Protein AF-A0AA92TLE6-F1 (afdb_monomer_lite)

pLDDT: mean 85.17, std 13.5, range [31.02, 98.38]

Sequence (320 aa):
MADKLDKSALQSLFEGIRDERRLQANTANRIGNAFLSLLHFCADETSDAFLSRKHDDAAEGMITFLRGLISEQMAQLKAGAQFGDFVSGLYNGKGGQVDANGNAEVESITVRTYMRVMELIVNRLSAQEGDTFFTESDTIESVDSLGDNCYGLHLRSKYSGYFTAQHVGNVIKGVVNNIASAANSGTSADYYTSWMRVNSVNAVKNYIEVTLYPDADVPAGKNFPPCELMNIARYGNQTDESLQSCFYISSSEGRIVKLTGVTKPILDDYNYGMVFGDMPEFVKSLDLPIVKGRDYLYAAGIITQDIIQIDYHASRLSIL

Secondary structure (DSSP, 8-state):
------HHHHHHHHHHHHT---TT--HHHHHHHHHHHHHHHHHHHHHSSS--SSS----SSPP--TT----SS----TTEEEEEEEE--TTT-EEEEEETT--EEES----SS----S-----------SEEEES-EEEEEEEEEEETTEEEEEEPPSSTT------TTEEEEEEEE-HHHHHHHSS---EEEEEEEEEEEEGGGTEEEEEEPPGGGSTTS------TT-EEEEEEESS-GGGS-EEEEETTTTEEEEE-S--SSS--GGGEEEEEESPPHHHHTT---PPTT--EEEES----S----B-TTSPBPPP-

Organism: NCBI:txid165179

Radius of gyration: 41.18 Å; chains: 1; bounding box: 114×37×110 Å

Foldseek 3Di:
DPPLCDPVNLVVLVVCLVPDDDDPDPSVVSVVVSVVSVVVNCVVVVPPPDDDPPDDDDDPDDDDDPPDDDDPDDDDDQQWDWADPADDDPVPTDGWIQGNVRDIDDPDDDDDPDDDDPDDDDDPDDDDAFKDKDAFKFFFAFWDDPDPQKIKTQTDDPDVPFFGPDDAQFWKKWWDQCQVVCVVPVDDRDTFIWTWGWHDGDRVRNMTMIHTDQLCQAPVSDHDRDGHRIMMGGCAGQPDQVRRWIWMDGPPQQKTFIFHNHNTNDDDPNRTQKMWGDDDPVVVVPPDPDDPPDIDIDHPDDDDDDDFDAPPVRHGDDDD

Structure (mmCIF, N/CA/C/O backbone):
data_AF-A0AA92TLE6-F1
#
_entry.id   AF-A0AA92TLE6-F1
#
loop_
_atom_site.group_PDB
_atom_site.id
_atom_site.type_symbol
_atom_site.label_atom_id
_atom_site.label_alt_id
_atom_site.label_comp_id
_atom_site.label_asym_id
_atom_site.label_entity_id
_atom_site.label_seq_id
_atom_site.pdbx_PDB_ins_code
_atom_site.Cartn_x
_atom_site.Cartn_y
_atom_site.Cartn_z
_atom_site.occupancy
_atom_site.B_iso_or_equiv
_atom_site.auth_seq_id
_atom_site.auth_comp_id
_atom_site.auth_asym_id
_atom_site.auth_atom_id
_atom_site.pdbx_PDB_model_num
ATOM 1 N N . MET A 1 1 ? 38.699 -19.658 -70.268 1.00 31.02 1 MET A N 1
ATOM 2 C CA . MET A 1 1 ? 39.441 -19.431 -69.015 1.00 31.02 1 MET A CA 1
ATOM 3 C C . MET A 1 1 ? 40.621 -18.550 -69.364 1.00 31.02 1 MET A C 1
ATOM 5 O O . MET A 1 1 ? 41.552 -19.043 -69.981 1.00 31.02 1 MET A O 1
ATOM 9 N N . ALA A 1 2 ? 40.521 -17.246 -69.114 1.00 38.41 2 ALA A N 1
ATOM 10 C CA . ALA A 1 2 ? 41.708 -16.403 -69.071 1.00 38.41 2 ALA A CA 1
ATOM 11 C C . ALA A 1 2 ? 42.318 -16.631 -67.685 1.00 38.41 2 ALA A C 1
ATOM 13 O O . ALA A 1 2 ? 41.608 -16.474 -66.691 1.00 38.41 2 ALA A O 1
ATOM 14 N N . ASP A 1 3 ? 43.563 -17.099 -67.621 1.00 45.06 3 ASP A N 1
ATOM 15 C CA . ASP A 1 3 ? 44.281 -17.188 -66.351 1.00 45.06 3 ASP A CA 1
ATOM 16 C C . ASP A 1 3 ? 44.285 -15.796 -65.712 1.00 45.06 3 ASP A C 1
ATOM 18 O O . ASP A 1 3 ? 44.711 -14.825 -66.342 1.00 45.06 3 ASP A O 1
ATOM 22 N N . LYS A 1 4 ? 43.778 -15.684 -64.476 1.00 56.44 4 LYS A N 1
ATOM 23 C CA . LYS A 1 4 ? 43.950 -14.469 -63.674 1.00 56.44 4 LYS A CA 1
ATOM 24 C C . LYS A 1 4 ? 45.454 -14.221 -63.573 1.00 56.44 4 LYS A C 1
ATOM 26 O O . LYS A 1 4 ? 46.166 -15.040 -62.995 1.00 56.44 4 LYS A O 1
ATOM 31 N N . LEU A 1 5 ? 45.940 -13.128 -64.162 1.00 62.53 5 LEU A N 1
ATOM 32 C CA . LEU A 1 5 ? 47.332 -12.725 -63.999 1.00 62.53 5 LEU A CA 1
ATOM 33 C C . LEU A 1 5 ? 47.575 -12.424 -62.518 1.00 62.53 5 LEU A C 1
ATOM 35 O O . LEU A 1 5 ? 47.078 -11.436 -61.993 1.00 62.53 5 LEU A O 1
ATOM 39 N N . ASP A 1 6 ? 48.332 -13.290 -61.851 1.00 70.19 6 ASP A N 1
ATOM 40 C CA . ASP A 1 6 ? 48.762 -13.078 -60.473 1.00 70.19 6 ASP A CA 1
ATOM 41 C C . ASP A 1 6 ? 49.843 -11.984 -60.415 1.00 70.19 6 ASP A C 1
ATOM 43 O O . ASP A 1 6 ? 50.707 -11.869 -61.294 1.00 70.19 6 ASP A O 1
ATOM 47 N N . LYS A 1 7 ? 49.829 -11.193 -59.341 1.00 77.88 7 LYS A N 1
ATOM 48 C CA . LYS A 1 7 ? 50.803 -10.135 -59.056 1.00 77.88 7 LYS A CA 1
ATOM 49 C C . LYS A 1 7 ? 52.245 -10.645 -59.142 1.00 77.88 7 LYS A C 1
ATOM 51 O O . LYS A 1 7 ? 53.119 -9.932 -59.637 1.00 77.88 7 LYS A O 1
ATOM 56 N N . SER A 1 8 ? 52.493 -11.882 -58.706 1.00 80.12 8 SER A N 1
ATOM 57 C CA . SER A 1 8 ? 53.814 -12.527 -58.767 1.00 80.12 8 SER A CA 1
ATOM 58 C C . SER A 1 8 ? 54.297 -12.777 -60.209 1.00 80.12 8 SER A C 1
ATOM 60 O O . SER A 1 8 ? 55.480 -12.591 -60.522 1.00 80.12 8 SER A O 1
ATOM 62 N N . ALA A 1 9 ? 53.375 -13.124 -61.112 1.00 80.81 9 ALA A N 1
ATOM 63 C CA . ALA A 1 9 ? 53.650 -13.378 -62.523 1.00 80.81 9 ALA A CA 1
ATOM 64 C C . ALA A 1 9 ? 53.932 -12.074 -63.281 1.00 80.81 9 ALA A C 1
ATOM 66 O O . ALA A 1 9 ? 54.887 -12.005 -64.059 1.00 80.81 9 ALA A O 1
ATOM 67 N N . LEU A 1 10 ? 53.162 -11.016 -63.000 1.00 82.19 10 LEU A N 1
ATOM 68 C CA . LEU A 1 10 ? 53.434 -9.673 -63.517 1.00 82.19 10 LEU A CA 1
ATOM 69 C C . LEU A 1 10 ? 54.796 -9.165 -63.041 1.00 82.19 10 LEU A C 1
ATOM 71 O O . LEU A 1 10 ? 55.595 -8.709 -63.856 1.00 82.19 10 LEU A O 1
ATOM 75 N N . GLN A 1 11 ? 55.103 -9.298 -61.748 1.00 83.12 11 GLN A N 1
ATOM 76 C CA . GLN A 1 11 ? 56.393 -8.875 -61.205 1.00 83.12 11 GLN A CA 1
ATOM 77 C C . GLN A 1 11 ? 57.562 -9.596 -61.891 1.00 83.12 11 GLN A C 1
ATOM 79 O O . GLN A 1 11 ? 58.496 -8.940 -62.349 1.00 83.12 11 GLN A O 1
ATOM 84 N N . SER A 1 12 ? 57.466 -10.916 -62.062 1.00 83.75 12 SER A N 1
ATOM 85 C CA . SER A 1 12 ? 58.486 -11.710 -62.761 1.00 83.75 12 SER A CA 1
ATOM 86 C C . SER A 1 12 ? 58.644 -11.299 -64.232 1.00 83.75 12 SER A C 1
ATOM 88 O O . SER A 1 12 ? 59.761 -11.260 -64.753 1.00 83.75 12 SER A O 1
ATOM 90 N N . LEU A 1 13 ? 57.545 -10.945 -64.911 1.00 84.62 13 LEU A N 1
ATOM 91 C CA . LEU A 1 13 ? 57.567 -10.443 -66.288 1.00 84.62 13 LEU A CA 1
ATOM 92 C C . LEU A 1 13 ? 58.310 -9.102 -66.388 1.00 84.62 13 LEU A C 1
ATOM 94 O O . LEU A 1 13 ? 59.150 -8.930 -67.275 1.00 84.62 13 LEU A O 1
ATOM 98 N N . PHE A 1 14 ? 58.030 -8.165 -65.478 1.00 86.50 14 PHE A N 1
ATOM 99 C CA . PHE A 1 14 ? 58.698 -6.863 -65.437 1.00 86.50 14 PHE A CA 1
ATOM 100 C C . PHE A 1 14 ? 60.177 -6.984 -65.047 1.00 86.50 14 PHE A C 1
ATOM 102 O O . PHE A 1 14 ? 61.022 -6.356 -65.686 1.00 86.50 14 PHE A O 1
ATOM 109 N N . GLU A 1 15 ? 60.517 -7.819 -64.064 1.00 86.69 15 GLU A N 1
ATOM 110 C CA . GLU A 1 15 ? 61.906 -8.083 -63.662 1.00 86.69 15 GLU A CA 1
ATOM 111 C C . GLU A 1 15 ? 62.704 -8.748 -64.793 1.00 86.69 15 GLU A C 1
ATOM 113 O O . GLU A 1 15 ? 63.814 -8.318 -65.103 1.00 86.69 15 GLU A O 1
ATOM 118 N N . GLY A 1 16 ? 62.105 -9.706 -65.507 1.00 83.50 16 GLY A N 1
ATOM 119 C CA . GLY A 1 16 ? 62.728 -10.350 -66.665 1.00 83.50 16 GLY A CA 1
ATOM 120 C C . GLY A 1 16 ? 62.935 -9.424 -67.870 1.00 83.50 16 GLY A C 1
ATOM 121 O O . GLY A 1 16 ? 63.785 -9.700 -68.716 1.00 83.50 16 GLY A O 1
ATOM 122 N N . ILE A 1 17 ? 62.172 -8.330 -67.983 1.00 85.19 17 ILE A N 1
ATOM 123 C CA . ILE A 1 17 ? 62.426 -7.268 -68.972 1.00 85.19 17 ILE A CA 1
ATOM 124 C C . ILE A 1 17 ? 63.500 -6.302 -68.458 1.00 85.19 17 ILE A C 1
ATOM 126 O O . ILE A 1 17 ? 64.368 -5.904 -69.232 1.00 85.19 17 ILE A O 1
ATOM 130 N N . ARG A 1 18 ? 63.465 -5.947 -67.166 1.00 82.75 18 ARG A N 1
ATOM 131 C CA . ARG A 1 18 ? 64.430 -5.045 -66.517 1.00 82.75 18 ARG A CA 1
ATOM 132 C C . ARG A 1 18 ? 65.857 -5.587 -66.581 1.00 82.75 18 ARG A C 1
ATOM 134 O O . ARG A 1 18 ? 66.778 -4.836 -66.885 1.00 82.75 18 ARG A O 1
ATOM 141 N N . ASP A 1 19 ? 66.027 -6.876 -66.301 1.00 85.19 19 ASP A N 1
ATOM 142 C CA . ASP A 1 19 ? 67.342 -7.505 -66.151 1.00 85.19 19 ASP A CA 1
ATOM 143 C C . ASP A 1 19 ? 67.873 -8.114 -67.468 1.00 85.19 19 ASP A C 1
ATOM 145 O O . ASP A 1 19 ? 68.912 -8.779 -67.483 1.00 85.19 19 ASP A O 1
ATOM 149 N N . GLU A 1 20 ? 67.188 -7.875 -68.593 1.00 80.31 20 GLU A N 1
ATOM 150 C CA . GLU A 1 20 ? 67.545 -8.400 -69.914 1.00 80.31 20 GLU A CA 1
ATOM 151 C C . GLU A 1 20 ? 68.841 -7.773 -70.456 1.00 80.31 20 GLU A C 1
ATOM 153 O O . GLU A 1 20 ? 68.983 -6.553 -70.538 1.00 80.31 20 GLU A O 1
ATOM 158 N N . ARG A 1 21 ? 69.792 -8.616 -70.883 1.00 77.94 21 ARG A N 1
ATOM 159 C CA . ARG A 1 21 ? 71.104 -8.180 -71.411 1.00 77.94 21 ARG A CA 1
ATOM 160 C C . ARG A 1 21 ? 71.457 -8.774 -72.778 1.00 77.94 21 ARG A C 1
ATOM 162 O O . ARG A 1 21 ? 72.561 -8.549 -73.272 1.00 77.94 21 ARG A O 1
ATOM 169 N N . ARG A 1 22 ? 70.562 -9.551 -73.402 1.00 79.56 22 ARG A N 1
ATOM 170 C CA . ARG A 1 22 ? 70.811 -10.172 -74.714 1.00 79.56 22 ARG A CA 1
ATOM 171 C C . ARG A 1 22 ? 70.805 -9.126 -75.838 1.00 79.56 22 ARG A C 1
ATOM 173 O O . ARG A 1 22 ? 69.843 -8.376 -75.998 1.00 79.56 22 ARG A O 1
ATOM 180 N N . LEU A 1 23 ? 71.852 -9.122 -76.668 1.00 61.56 23 LEU A N 1
ATOM 181 C CA . LEU A 1 23 ? 71.886 -8.362 -77.924 1.00 61.56 23 LEU A CA 1
ATOM 182 C C . LEU A 1 23 ? 70.805 -8.911 -78.874 1.00 61.56 23 LEU A C 1
ATOM 184 O O . LEU A 1 23 ? 70.786 -10.107 -79.144 1.00 61.56 23 LEU A O 1
ATOM 188 N N . GLN A 1 24 ? 69.932 -8.026 -79.375 1.00 72.12 24 GLN A N 1
ATOM 189 C CA . GLN A 1 24 ? 68.737 -8.295 -80.207 1.00 72.12 24 GLN A CA 1
ATOM 190 C C . GLN A 1 24 ? 67.430 -8.680 -79.482 1.00 72.12 24 GLN A C 1
ATOM 192 O O . GLN A 1 24 ? 66.469 -9.097 -80.131 1.00 72.12 24 GLN A O 1
ATOM 197 N N . ALA A 1 25 ? 67.317 -8.487 -78.165 1.00 69.06 25 ALA A N 1
ATOM 198 C CA . ALA A 1 25 ? 66.014 -8.585 -77.503 1.00 69.06 25 ALA A CA 1
ATOM 199 C C . ALA A 1 25 ? 65.067 -7.451 -77.962 1.00 69.06 25 ALA A C 1
ATOM 201 O O . ALA A 1 25 ? 65.419 -6.274 -77.909 1.00 69.06 25 ALA A O 1
ATOM 202 N N . ASN A 1 26 ? 63.844 -7.787 -78.394 1.00 77.12 26 ASN A N 1
ATOM 203 C CA . ASN A 1 26 ? 62.827 -6.796 -78.773 1.00 77.12 26 ASN A CA 1
ATOM 204 C C . ASN A 1 26 ? 62.140 -6.216 -77.521 1.00 77.12 26 ASN A C 1
ATOM 206 O O . ASN A 1 26 ? 61.015 -6.578 -77.166 1.00 77.12 26 ASN A O 1
ATOM 210 N N . THR A 1 27 ? 62.864 -5.344 -76.819 1.00 77.56 27 THR A N 1
ATOM 211 C CA . THR A 1 27 ? 62.445 -4.748 -75.543 1.00 77.56 27 THR A CA 1
ATOM 212 C C . THR A 1 27 ? 61.165 -3.924 -75.678 1.00 77.56 27 THR A C 1
ATOM 214 O O . THR A 1 27 ? 60.337 -3.956 -74.773 1.00 77.56 27 THR A O 1
ATOM 217 N N . ALA A 1 28 ? 60.952 -3.254 -76.817 1.00 77.31 28 ALA A N 1
ATOM 218 C CA . ALA A 1 28 ? 59.779 -2.410 -77.061 1.00 77.31 28 ALA A CA 1
ATOM 219 C C . ALA A 1 28 ? 58.459 -3.204 -77.060 1.00 77.31 28 ALA A C 1
ATOM 221 O O . ALA A 1 28 ? 57.513 -2.834 -76.368 1.00 77.31 28 ALA A O 1
ATOM 222 N N . ASN A 1 29 ? 58.403 -4.339 -77.766 1.00 80.94 29 ASN A N 1
ATOM 223 C CA . ASN A 1 29 ? 57.204 -5.184 -77.761 1.00 80.94 29 ASN A CA 1
ATOM 224 C C . ASN A 1 29 ? 56.958 -5.827 -76.390 1.00 80.94 29 ASN A C 1
ATOM 226 O O . ASN A 1 29 ? 55.818 -5.959 -75.952 1.00 80.94 29 ASN A O 1
ATOM 230 N N . ARG A 1 30 ? 58.027 -6.208 -75.683 1.00 82.88 30 ARG A N 1
ATOM 231 C CA . ARG A 1 30 ? 57.916 -6.835 -74.361 1.00 82.88 30 ARG A CA 1
ATOM 232 C C . ARG A 1 30 ? 57.433 -5.856 -73.298 1.00 82.88 30 ARG A C 1
ATOM 234 O O . ARG A 1 30 ? 56.536 -6.205 -72.538 1.00 82.88 30 ARG A O 1
ATOM 241 N N . ILE A 1 31 ? 57.985 -4.641 -73.265 1.00 84.31 31 ILE A N 1
ATOM 242 C CA . ILE A 1 31 ? 57.541 -3.615 -72.318 1.00 84.31 31 ILE A CA 1
ATOM 243 C C . ILE A 1 31 ? 56.108 -3.171 -72.631 1.00 84.31 31 ILE A C 1
ATOM 245 O O . ILE A 1 31 ? 55.308 -3.040 -71.710 1.00 84.31 31 ILE A O 1
ATOM 249 N N . GLY A 1 32 ? 55.743 -3.048 -73.914 1.00 84.19 32 GLY A N 1
ATOM 250 C CA . GLY A 1 32 ? 54.368 -2.764 -74.333 1.00 84.19 32 GLY A CA 1
ATOM 251 C C . GLY A 1 32 ? 53.375 -3.821 -73.843 1.00 84.19 32 GLY A C 1
ATOM 252 O O . GLY A 1 32 ? 52.375 -3.481 -73.215 1.00 84.19 32 GLY A O 1
ATOM 253 N N . ASN A 1 33 ? 53.686 -5.107 -74.033 1.00 83.62 33 ASN A N 1
ATOM 254 C CA . ASN A 1 33 ? 52.841 -6.203 -73.551 1.00 83.62 33 ASN A CA 1
ATOM 255 C C . ASN A 1 33 ? 52.757 -6.260 -72.017 1.00 83.62 33 ASN A C 1
ATOM 257 O O . ASN A 1 33 ? 51.688 -6.544 -71.475 1.00 83.62 33 ASN A O 1
ATOM 261 N N . ALA A 1 34 ? 53.850 -5.960 -71.309 1.00 85.38 34 ALA A N 1
ATOM 262 C CA . ALA A 1 34 ? 53.848 -5.891 -69.849 1.00 85.38 34 ALA A CA 1
ATOM 263 C C . ALA A 1 34 ? 52.949 -4.750 -69.334 1.00 85.38 34 ALA A C 1
ATOM 265 O O . ALA A 1 34 ? 52.169 -4.961 -68.407 1.00 85.38 34 ALA A O 1
ATOM 266 N N . PHE A 1 35 ? 52.974 -3.575 -69.974 1.00 86.00 35 PHE A N 1
ATOM 267 C CA . PHE A 1 35 ? 52.074 -2.463 -69.641 1.00 86.00 35 PHE A CA 1
ATOM 268 C C . PHE A 1 35 ? 50.606 -2.763 -69.950 1.00 86.00 35 PHE A C 1
ATOM 270 O O . PHE A 1 35 ? 49.747 -2.433 -69.138 1.00 86.00 35 PHE A O 1
ATOM 277 N N . LEU A 1 36 ? 50.309 -3.411 -71.080 1.00 84.69 36 LEU A N 1
ATOM 278 C CA . LEU A 1 36 ? 48.943 -3.847 -71.393 1.00 84.69 36 LEU A CA 1
ATOM 279 C C . LEU A 1 36 ? 48.425 -4.853 -70.358 1.00 84.69 36 LEU A C 1
ATOM 281 O O . LEU A 1 36 ? 47.280 -4.757 -69.924 1.00 84.69 36 LEU A O 1
ATOM 285 N N . SER A 1 37 ? 49.287 -5.768 -69.911 1.00 82.44 37 SER A N 1
ATOM 286 C CA . SER A 1 37 ? 48.954 -6.744 -68.869 1.00 82.44 37 SER A CA 1
ATOM 287 C C . SER A 1 37 ? 48.716 -6.073 -67.511 1.00 82.44 37 SER A C 1
ATOM 289 O O . SER A 1 37 ? 47.774 -6.427 -66.809 1.00 82.44 37 SER A O 1
ATOM 291 N N . LEU A 1 38 ? 49.521 -5.063 -67.160 1.00 83.50 38 LEU A N 1
ATOM 292 C CA . LEU A 1 38 ? 49.321 -4.254 -65.954 1.00 83.50 38 LEU A CA 1
ATOM 293 C C . LEU A 1 38 ? 48.017 -3.449 -66.015 1.00 83.50 38 LEU A C 1
ATOM 295 O O . LEU A 1 38 ? 47.306 -3.371 -65.020 1.00 83.50 38 LEU A O 1
ATOM 299 N N . LEU A 1 39 ? 47.691 -2.863 -67.170 1.00 80.75 39 LEU A N 1
ATOM 300 C CA . LEU A 1 39 ? 46.459 -2.099 -67.356 1.00 80.75 39 L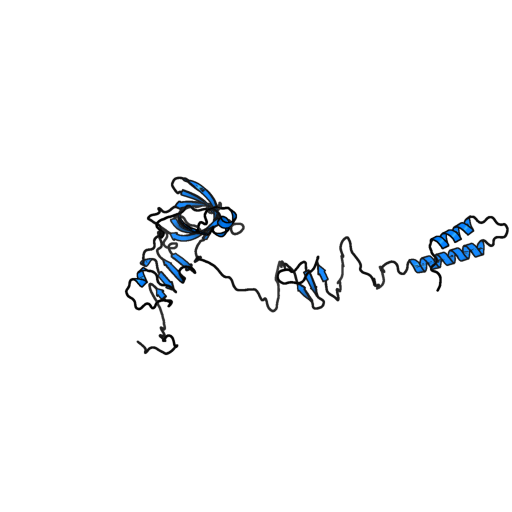EU A CA 1
ATOM 301 C C . LEU A 1 39 ? 45.222 -2.986 -67.170 1.00 80.75 39 LEU A C 1
ATOM 303 O O . LEU A 1 39 ? 44.298 -2.585 -66.467 1.00 80.75 39 LEU A O 1
ATOM 307 N N . HIS A 1 40 ? 45.234 -4.192 -67.746 1.00 77.06 40 HIS A N 1
ATOM 308 C CA . HIS A 1 40 ? 44.184 -5.189 -67.533 1.00 77.06 40 HIS A CA 1
ATOM 309 C C . HIS A 1 40 ? 44.069 -5.591 -66.062 1.00 77.06 40 HIS A C 1
ATOM 311 O O . HIS A 1 40 ? 42.979 -5.561 -65.505 1.00 77.06 40 HIS A O 1
ATOM 317 N N . PHE A 1 41 ? 45.194 -5.879 -65.407 1.00 77.75 41 PHE A N 1
ATOM 318 C CA . PHE A 1 41 ? 45.213 -6.222 -63.987 1.00 77.75 41 PHE A CA 1
ATOM 319 C C . PHE A 1 41 ? 44.645 -5.104 -63.103 1.00 77.75 41 PHE A C 1
ATOM 321 O O . PHE A 1 41 ? 43.819 -5.359 -62.234 1.00 77.75 41 PHE A O 1
ATOM 328 N N . CYS A 1 42 ? 45.036 -3.850 -63.342 1.00 72.00 42 CYS A N 1
ATOM 329 C CA . CYS A 1 42 ? 44.506 -2.717 -62.590 1.00 72.00 42 CYS A CA 1
ATOM 330 C C . CYS A 1 42 ? 43.017 -2.470 -62.866 1.00 72.00 42 CYS A C 1
ATOM 332 O O . CY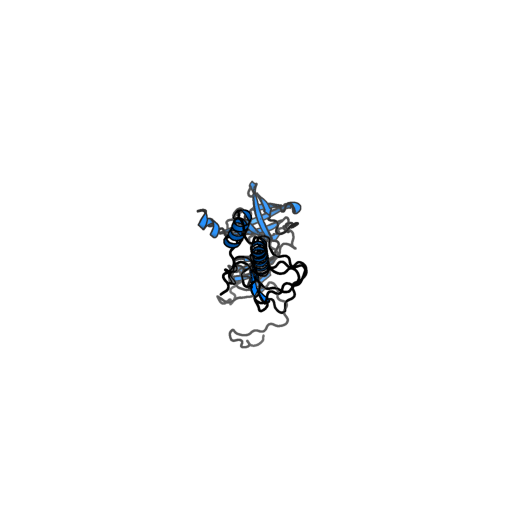S A 1 42 ? 42.308 -2.064 -61.949 1.00 72.00 42 CYS A O 1
ATOM 334 N N . ALA A 1 43 ? 42.537 -2.700 -64.090 1.00 67.75 43 ALA A N 1
ATOM 335 C CA . ALA A 1 43 ? 41.120 -2.565 -64.428 1.00 67.75 43 ALA A CA 1
ATOM 336 C C . ALA A 1 43 ? 40.256 -3.661 -63.773 1.00 67.75 43 ALA A C 1
ATOM 338 O O . ALA A 1 43 ? 39.160 -3.368 -63.291 1.00 67.75 43 ALA A O 1
ATOM 339 N N . ASP A 1 44 ? 40.776 -4.888 -63.696 1.00 65.75 44 ASP A N 1
ATOM 340 C CA . ASP A 1 44 ? 40.052 -6.045 -63.165 1.00 65.75 44 ASP A CA 1
ATOM 341 C C . ASP A 1 44 ? 40.126 -6.149 -61.626 1.00 65.75 44 ASP A C 1
ATOM 343 O O . ASP A 1 44 ? 39.143 -6.522 -60.998 1.00 65.75 44 ASP A O 1
ATOM 347 N N . GLU A 1 45 ? 41.244 -5.800 -60.971 1.00 60.78 45 GLU A N 1
ATOM 348 C CA . GLU A 1 45 ? 41.340 -5.890 -59.498 1.00 60.78 45 GLU A CA 1
ATOM 349 C C . GLU A 1 45 ? 40.682 -4.723 -58.749 1.00 60.78 45 GLU A C 1
ATOM 351 O O . GLU A 1 45 ? 40.327 -4.865 -57.578 1.00 60.78 45 GLU A O 1
ATOM 356 N N . THR A 1 46 ? 40.537 -3.551 -59.375 1.00 56.75 46 THR A N 1
ATOM 357 C CA . THR A 1 46 ? 40.026 -2.361 -58.668 1.00 56.75 46 THR A CA 1
ATOM 358 C C . THR A 1 46 ? 38.519 -2.173 -58.763 1.00 56.75 46 THR A C 1
ATOM 360 O O . THR A 1 46 ? 37.969 -1.413 -57.965 1.00 56.75 46 THR A O 1
ATOM 363 N N . SER A 1 47 ? 37.851 -2.846 -59.701 1.00 58.50 47 SER A N 1
ATOM 364 C CA . SER A 1 47 ? 36.417 -2.669 -59.949 1.00 58.50 47 SER A CA 1
ATOM 365 C C . SER A 1 47 ? 35.532 -3.406 -58.940 1.00 58.50 47 SER A C 1
ATOM 367 O O . SER A 1 47 ? 34.542 -2.827 -58.507 1.00 58.50 47 SER A O 1
ATOM 369 N N . ASP A 1 48 ? 35.931 -4.595 -58.479 1.00 61.38 48 ASP A N 1
ATOM 370 C CA . ASP A 1 48 ? 35.077 -5.448 -57.628 1.00 61.38 48 ASP A CA 1
ATOM 371 C C . ASP A 1 48 ? 35.455 -5.440 -56.129 1.00 61.38 48 ASP A C 1
ATOM 373 O O . ASP A 1 48 ? 34.838 -6.123 -55.313 1.00 61.38 48 ASP A O 1
ATOM 377 N N . ALA A 1 49 ? 36.498 -4.702 -55.731 1.00 67.75 49 ALA A N 1
ATOM 378 C CA . ALA A 1 49 ? 37.071 -4.809 -54.382 1.00 67.75 49 ALA A CA 1
ATOM 379 C C . ALA A 1 49 ? 36.446 -3.869 -53.331 1.00 67.75 49 ALA A C 1
ATOM 381 O O . ALA A 1 49 ? 36.628 -4.086 -52.130 1.00 67.75 49 ALA A O 1
ATOM 382 N N . PHE A 1 50 ? 35.739 -2.811 -53.745 1.00 79.12 50 PHE A N 1
ATOM 383 C CA . PHE A 1 50 ? 35.217 -1.785 -52.837 1.00 79.12 50 PHE A CA 1
ATOM 384 C C . PHE A 1 50 ? 33.828 -1.316 -53.250 1.00 79.12 50 PHE A C 1
ATOM 386 O O . PHE A 1 50 ? 33.587 -1.079 -54.427 1.00 79.12 50 PHE A O 1
ATOM 393 N N . LEU A 1 51 ? 32.971 -1.055 -52.260 1.00 84.25 51 LEU A N 1
ATOM 394 C CA . LEU A 1 51 ? 31.682 -0.412 -52.499 1.00 84.25 51 LEU A CA 1
ATOM 395 C C . LEU A 1 51 ? 31.864 0.991 -53.090 1.00 84.25 51 LEU A C 1
ATOM 397 O O . LEU A 1 51 ? 32.643 1.810 -52.578 1.00 84.25 51 LEU A O 1
ATOM 401 N N . SER A 1 52 ? 31.112 1.278 -54.150 1.00 81.06 52 SER A N 1
ATOM 402 C CA . SER A 1 52 ? 31.131 2.573 -54.825 1.00 81.06 52 SER A CA 1
ATOM 403 C C . SER A 1 52 ? 30.752 3.734 -53.900 1.00 81.06 52 SER A C 1
ATOM 405 O O . SER A 1 52 ? 29.810 3.680 -53.114 1.00 81.06 52 SER A O 1
ATOM 407 N N . ARG A 1 53 ? 31.471 4.855 -54.041 1.00 82.62 53 ARG A N 1
ATOM 408 C CA . ARG A 1 53 ? 31.150 6.126 -53.361 1.00 82.62 53 ARG A CA 1
ATOM 409 C C . ARG A 1 53 ? 30.181 7.014 -54.148 1.00 82.62 53 ARG A C 1
ATOM 411 O O . ARG A 1 53 ? 29.807 8.072 -53.649 1.00 82.62 53 ARG A O 1
ATOM 418 N N . LYS A 1 54 ? 29.884 6.673 -55.407 1.00 82.62 54 LYS A N 1
ATOM 419 C CA . LYS A 1 54 ? 29.180 7.558 -56.360 1.00 82.62 54 LYS A CA 1
ATOM 420 C C . LYS A 1 54 ? 27.960 6.926 -57.018 1.00 82.62 54 LYS A C 1
ATOM 422 O O . LYS A 1 54 ? 27.102 7.657 -57.500 1.00 82.62 54 LYS A O 1
ATOM 427 N N . HIS A 1 55 ? 27.925 5.605 -57.093 1.00 83.31 55 HIS A N 1
ATOM 428 C CA . HIS A 1 55 ? 26.901 4.846 -57.797 1.00 83.31 55 HIS A CA 1
ATOM 429 C C . HIS A 1 55 ? 26.308 3.812 -56.849 1.00 83.31 55 HIS A C 1
ATOM 431 O O . HIS A 1 55 ? 26.978 3.412 -55.898 1.00 83.31 55 HIS A O 1
ATOM 437 N N . ASP A 1 56 ? 25.078 3.396 -57.127 1.00 82.56 56 ASP A N 1
ATOM 438 C CA . ASP A 1 56 ? 24.439 2.310 -56.396 1.00 82.56 56 ASP A CA 1
ATOM 439 C C . ASP A 1 56 ? 25.256 1.029 -56.572 1.00 82.56 56 ASP A C 1
ATOM 441 O O . ASP A 1 56 ? 25.686 0.700 -57.679 1.00 82.56 56 ASP A O 1
ATOM 445 N N . ASP A 1 57 ? 25.486 0.336 -55.467 1.00 84.06 57 ASP A N 1
ATOM 446 C CA . ASP A 1 57 ? 26.333 -0.847 -55.405 1.00 84.06 57 ASP A CA 1
ATOM 447 C C . ASP A 1 57 ? 25.868 -1.747 -54.253 1.00 84.06 57 ASP A C 1
ATOM 449 O O . ASP A 1 57 ? 25.163 -1.294 -53.342 1.00 84.06 57 ASP A O 1
ATOM 453 N N . ALA A 1 58 ? 26.230 -3.026 -54.293 1.00 82.88 58 ALA A N 1
ATOM 454 C CA . ALA A 1 58 ? 25.796 -4.022 -53.327 1.00 82.88 58 ALA A CA 1
ATOM 455 C C . ALA A 1 58 ? 26.959 -4.914 -52.896 1.00 82.88 58 ALA A C 1
ATOM 457 O O . ALA A 1 58 ? 27.692 -5.458 -53.713 1.00 82.88 58 ALA A O 1
ATOM 458 N N . ALA A 1 59 ? 27.077 -5.133 -51.588 1.00 86.25 59 ALA A N 1
ATOM 459 C CA . ALA A 1 59 ? 27.904 -6.212 -51.075 1.00 86.25 59 ALA A CA 1
ATOM 460 C C . ALA A 1 59 ? 27.068 -7.492 -51.034 1.00 86.25 59 ALA A C 1
ATOM 462 O O . ALA A 1 59 ? 26.024 -7.529 -50.384 1.00 86.25 59 ALA A O 1
ATOM 463 N N . GLU A 1 60 ? 27.544 -8.552 -51.684 1.00 85.81 60 GLU A N 1
ATOM 464 C CA . GLU A 1 60 ? 26.925 -9.881 -51.577 1.00 85.81 60 GLU A CA 1
ATOM 465 C C . GLU A 1 60 ? 27.208 -10.544 -50.215 1.00 85.81 60 GLU A C 1
ATOM 467 O O . GLU A 1 60 ? 26.468 -11.422 -49.773 1.00 85.81 60 GLU A O 1
ATOM 472 N N . GLY A 1 61 ? 28.280 -10.121 -49.537 1.00 86.56 61 GLY A N 1
ATOM 473 C CA . GLY A 1 61 ? 28.700 -10.631 -48.233 1.00 86.56 61 GLY A CA 1
ATOM 474 C C . GLY A 1 61 ? 28.204 -9.810 -47.039 1.00 86.56 61 GLY A C 1
ATOM 475 O O . GLY A 1 61 ? 27.723 -8.685 -47.165 1.00 86.56 61 GLY A O 1
ATOM 476 N N . MET A 1 62 ? 28.382 -10.370 -45.839 1.00 86.69 62 MET A N 1
ATOM 477 C CA . MET A 1 62 ? 28.109 -9.673 -44.580 1.00 86.69 62 MET A CA 1
ATOM 478 C C . MET A 1 62 ? 29.142 -8.566 -44.334 1.00 86.69 62 MET A C 1
ATOM 480 O O . MET A 1 62 ? 30.347 -8.810 -44.381 1.00 86.69 62 MET A O 1
ATOM 484 N N . ILE A 1 63 ? 28.665 -7.362 -44.015 1.00 90.00 63 ILE A N 1
ATOM 485 C CA . ILE A 1 63 ? 29.515 -6.224 -43.650 1.00 90.00 63 ILE A CA 1
ATOM 486 C C . ILE A 1 63 ? 29.509 -6.051 -42.128 1.00 90.00 63 ILE A C 1
ATOM 488 O O . ILE A 1 63 ? 28.457 -5.829 -41.530 1.00 90.00 63 ILE A O 1
ATOM 492 N N . THR A 1 64 ? 30.692 -6.076 -41.511 1.00 91.19 64 THR A N 1
ATOM 493 C CA . THR A 1 64 ? 30.872 -5.811 -40.074 1.00 91.19 64 THR A CA 1
ATOM 494 C C . THR A 1 64 ? 31.465 -4.420 -39.848 1.00 91.19 64 THR A C 1
ATOM 496 O O . THR A 1 64 ? 32.603 -4.149 -40.231 1.00 91.19 64 THR A O 1
ATOM 499 N N . PHE A 1 65 ? 30.726 -3.541 -39.166 1.00 92.44 65 PHE A N 1
ATOM 500 C CA . PHE A 1 65 ? 31.185 -2.193 -38.815 1.00 92.44 65 PHE A CA 1
ATOM 501 C C . PHE A 1 65 ? 31.774 -2.144 -37.397 1.00 92.44 65 PHE A C 1
ATOM 503 O O . PHE A 1 65 ? 31.040 -2.112 -36.413 1.00 92.44 65 PHE A O 1
ATOM 510 N N . LEU A 1 66 ? 33.103 -2.056 -37.270 1.00 93.12 66 LEU A N 1
ATOM 511 C CA . LEU A 1 66 ? 33.791 -2.062 -35.962 1.00 93.12 66 LEU A CA 1
ATOM 512 C C . LEU A 1 66 ? 33.535 -0.820 -35.090 1.00 93.12 66 LEU A C 1
ATOM 514 O O . LEU A 1 66 ? 33.774 -0.854 -33.887 1.00 93.12 66 LEU A O 1
ATOM 518 N N . ARG A 1 67 ? 33.106 0.295 -35.692 1.00 93.44 67 ARG A N 1
ATOM 519 C CA . ARG A 1 67 ? 32.846 1.571 -34.997 1.00 93.44 67 ARG A CA 1
ATOM 520 C C . ARG A 1 67 ? 31.387 2.026 -35.108 1.00 93.44 67 ARG A C 1
ATOM 522 O O . ARG A 1 67 ? 31.084 3.167 -34.776 1.00 93.44 67 ARG A O 1
ATOM 529 N N . GLY A 1 68 ? 30.502 1.142 -35.572 1.00 88.88 68 GLY A N 1
ATOM 530 C CA . GLY A 1 68 ? 29.102 1.454 -35.847 1.00 88.88 68 GLY A CA 1
ATOM 531 C C . GLY A 1 68 ? 28.850 2.014 -37.249 1.00 88.88 68 GLY A C 1
ATOM 532 O O . GLY A 1 68 ? 29.758 2.135 -38.072 1.00 88.88 68 GLY A O 1
ATOM 533 N N . LEU A 1 69 ? 27.582 2.330 -37.504 1.00 91.56 69 LEU A N 1
ATOM 534 C CA . LEU A 1 69 ? 27.057 2.833 -38.770 1.00 91.56 69 LEU A CA 1
ATOM 535 C C . LEU A 1 69 ? 26.363 4.174 -38.511 1.00 91.56 69 LEU A C 1
ATOM 537 O O . LEU A 1 69 ? 25.480 4.252 -37.659 1.00 91.56 69 LEU A O 1
ATOM 541 N N . ILE A 1 70 ? 26.738 5.212 -39.258 1.00 92.75 70 ILE A N 1
ATOM 542 C CA . ILE A 1 70 ? 26.033 6.499 -39.275 1.00 92.75 70 ILE A CA 1
ATOM 543 C C . ILE A 1 70 ? 25.476 6.691 -40.681 1.00 92.75 70 ILE A C 1
ATOM 545 O O . ILE A 1 70 ? 26.231 6.693 -41.652 1.00 92.75 70 ILE A O 1
ATOM 549 N N . SER A 1 71 ? 24.157 6.846 -40.774 1.00 93.19 71 SER A N 1
ATOM 550 C CA . SER A 1 71 ? 23.467 7.216 -42.005 1.00 93.19 71 SER A CA 1
ATOM 551 C C . SER A 1 71 ? 22.883 8.615 -41.841 1.00 93.19 71 SER A C 1
ATOM 553 O O . SER A 1 71 ? 21.984 8.812 -41.030 1.00 93.19 71 SER A O 1
ATOM 555 N N . GLU A 1 72 ? 23.379 9.580 -42.617 1.00 93.38 72 GLU A N 1
ATOM 556 C CA . GLU A 1 72 ? 22.847 10.957 -42.649 1.00 93.38 72 GLU A CA 1
ATOM 557 C C . GLU A 1 72 ? 21.445 11.028 -43.285 1.00 93.38 72 GLU A C 1
ATOM 559 O O . GLU A 1 72 ? 20.744 12.032 -43.189 1.00 93.38 72 GLU A O 1
ATOM 564 N N . GLN A 1 73 ? 21.032 9.955 -43.965 1.00 93.50 73 GLN A N 1
ATOM 565 C CA . GLN A 1 73 ? 19.723 9.815 -44.598 1.00 93.50 73 GLN A CA 1
ATOM 566 C C . GLN A 1 73 ? 19.002 8.550 -44.105 1.00 93.50 73 GLN A C 1
ATOM 568 O O . GLN A 1 73 ? 19.486 7.829 -43.232 1.00 93.50 73 GLN A O 1
ATOM 573 N N . MET A 1 74 ? 17.824 8.272 -44.665 1.00 92.12 74 MET A N 1
ATOM 574 C CA . MET A 1 74 ? 17.013 7.105 -44.318 1.00 92.12 74 MET A CA 1
ATOM 575 C C . MET A 1 74 ? 17.742 5.782 -44.601 1.00 92.12 74 MET A C 1
ATOM 577 O O . MET A 1 74 ? 18.095 5.491 -45.741 1.00 92.12 74 MET A O 1
ATOM 581 N N . ALA A 1 75 ? 17.875 4.943 -43.573 1.00 92.50 75 ALA A N 1
ATOM 582 C CA . ALA A 1 75 ? 18.295 3.554 -43.716 1.00 92.50 75 ALA A CA 1
ATOM 583 C C . ALA A 1 75 ? 17.070 2.653 -43.949 1.00 92.50 75 ALA A C 1
ATOM 585 O O . ALA A 1 75 ? 16.120 2.680 -43.167 1.00 92.50 75 ALA A O 1
ATOM 586 N N . GLN A 1 76 ? 17.088 1.842 -45.011 1.00 92.00 76 GLN A N 1
ATOM 587 C CA . GLN A 1 76 ? 16.038 0.855 -45.289 1.00 92.00 76 GLN A CA 1
ATOM 588 C C . GLN A 1 76 ? 16.499 -0.550 -44.874 1.00 92.00 76 GLN A C 1
ATOM 590 O O . GLN A 1 76 ? 17.341 -1.151 -45.539 1.00 92.00 76 GLN A O 1
ATOM 595 N N . LEU A 1 77 ? 15.921 -1.094 -43.798 1.00 94.38 77 LEU A N 1
ATOM 596 C CA . LEU A 1 77 ? 16.224 -2.431 -43.269 1.00 94.38 77 LEU A CA 1
ATOM 597 C C . LEU A 1 77 ? 15.069 -3.397 -43.566 1.00 94.38 77 LEU A C 1
ATOM 599 O O . LEU A 1 77 ? 14.163 -3.572 -42.758 1.00 94.38 77 LEU A O 1
ATOM 603 N N . LYS A 1 78 ? 15.083 -4.016 -44.753 1.00 93.31 78 LYS A N 1
ATOM 604 C CA . LYS A 1 78 ? 13.940 -4.797 -45.276 1.00 93.31 78 LYS A CA 1
ATOM 605 C C . LYS A 1 78 ? 13.553 -6.014 -44.426 1.00 93.31 78 LYS A C 1
ATOM 607 O O . LYS A 1 78 ? 12.388 -6.389 -44.416 1.00 93.31 78 LYS A O 1
ATOM 612 N N . ALA A 1 79 ? 14.518 -6.634 -43.751 1.00 93.81 79 ALA A N 1
ATOM 613 C CA . ALA A 1 79 ? 14.295 -7.810 -42.906 1.00 93.81 79 ALA A CA 1
ATOM 614 C C . ALA A 1 79 ? 14.183 -7.468 -41.406 1.00 93.81 79 ALA A C 1
ATOM 616 O O . ALA A 1 79 ? 14.046 -8.376 -40.588 1.00 93.81 79 ALA A O 1
ATOM 617 N N . GLY A 1 80 ? 14.253 -6.181 -41.047 1.00 94.31 80 GLY A N 1
ATOM 618 C CA . GLY A 1 80 ? 14.309 -5.730 -39.661 1.00 94.31 80 GLY A CA 1
ATOM 619 C C . GLY A 1 80 ? 15.726 -5.467 -39.138 1.00 94.31 80 GLY A C 1
ATOM 620 O O . GLY A 1 80 ? 16.700 -5.449 -39.893 1.00 94.31 80 GLY A O 1
ATOM 621 N N . ALA A 1 81 ? 15.829 -5.239 -37.830 1.00 95.31 81 ALA A N 1
ATOM 622 C CA . ALA A 1 81 ? 17.062 -4.947 -37.103 1.00 95.31 81 ALA A CA 1
ATOM 623 C C . ALA A 1 81 ? 17.110 -5.750 -35.799 1.00 95.31 81 ALA A C 1
ATOM 625 O O . ALA A 1 81 ? 16.113 -5.806 -35.083 1.00 95.31 81 ALA A O 1
ATOM 626 N N . GLN A 1 82 ? 18.264 -6.335 -35.479 1.00 95.12 82 GLN A N 1
ATOM 627 C CA . GLN A 1 82 ? 18.528 -6.981 -34.191 1.00 95.12 82 GLN A CA 1
ATOM 628 C C . GLN A 1 82 ? 19.595 -6.196 -33.426 1.00 95.12 82 GLN A C 1
ATOM 630 O O . GLN A 1 82 ? 20.536 -5.664 -34.017 1.00 95.12 82 GLN A O 1
ATOM 635 N N . PHE A 1 83 ? 19.440 -6.132 -32.109 1.00 93.62 83 PHE A N 1
ATOM 636 C CA . PHE A 1 83 ? 20.293 -5.385 -31.195 1.00 93.62 83 PHE A CA 1
ATOM 637 C C . PHE A 1 83 ? 20.819 -6.324 -30.106 1.00 93.62 83 PHE A C 1
ATOM 639 O O . PHE A 1 83 ? 20.035 -6.934 -29.378 1.00 93.62 83 PHE A O 1
ATOM 646 N N . GLY A 1 84 ? 22.146 -6.409 -29.976 1.00 92.12 84 GLY A N 1
ATOM 647 C CA . GLY A 1 84 ? 22.805 -7.344 -29.058 1.00 92.12 84 GLY A CA 1
ATOM 648 C C . GLY A 1 84 ? 22.607 -8.812 -29.456 1.00 92.12 84 GLY A C 1
ATOM 649 O O . GLY A 1 84 ? 22.315 -9.116 -30.612 1.00 92.12 84 GLY A O 1
ATOM 650 N N . ASP A 1 85 ? 22.748 -9.716 -28.485 1.00 91.94 85 ASP A N 1
ATOM 651 C CA . ASP A 1 85 ? 22.513 -11.156 -28.660 1.00 91.94 85 ASP A CA 1
ATOM 652 C C . ASP A 1 85 ? 21.013 -11.463 -28.563 1.00 91.94 85 ASP A C 1
ATOM 654 O O . ASP A 1 85 ? 20.536 -11.989 -27.553 1.00 91.94 85 ASP A O 1
ATOM 658 N N . PHE A 1 86 ? 20.254 -11.051 -29.583 1.00 94.56 86 PHE A N 1
ATOM 659 C CA . PHE A 1 86 ? 18.799 -11.140 -29.551 1.00 94.56 86 PHE A CA 1
ATOM 660 C C . PHE A 1 86 ? 18.302 -12.586 -29.390 1.00 94.56 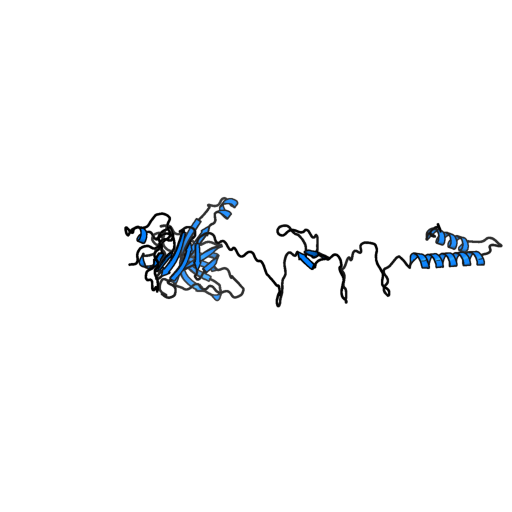86 PHE A C 1
ATOM 662 O O . PHE A 1 86 ? 18.638 -13.471 -30.179 1.00 94.56 86 PHE A O 1
ATOM 669 N N . VAL A 1 87 ? 17.451 -12.800 -28.388 1.00 92.88 87 VAL A N 1
ATOM 670 C CA . VAL A 1 87 ? 16.692 -14.035 -28.160 1.00 92.88 87 VAL A CA 1
ATOM 671 C C . VAL A 1 87 ? 15.260 -13.617 -27.862 1.00 92.88 87 VAL A C 1
ATOM 673 O O . VAL A 1 87 ? 15.054 -12.826 -26.949 1.00 92.88 87 VAL A O 1
ATOM 676 N N . SER A 1 88 ? 14.284 -14.131 -28.611 1.00 92.56 88 SER A N 1
ATOM 677 C CA . SER A 1 88 ? 12.873 -13.809 -28.371 1.00 92.56 88 SER A CA 1
ATOM 678 C C . SER A 1 88 ? 12.337 -14.549 -27.141 1.00 92.56 88 SER A C 1
ATOM 680 O O . SER A 1 88 ? 12.608 -15.740 -26.957 1.00 92.56 88 SER A O 1
ATOM 682 N N . GLY A 1 89 ? 11.562 -13.859 -26.312 1.00 85.50 89 GLY A N 1
ATOM 683 C CA . GLY A 1 89 ? 10.872 -14.417 -25.161 1.00 85.50 89 GLY A CA 1
ATOM 684 C C . GLY A 1 89 ? 10.362 -13.340 -24.207 1.00 85.50 89 GLY A C 1
ATOM 685 O O . GLY A 1 89 ? 11.122 -12.516 -23.716 1.00 85.50 89 GLY A O 1
ATOM 686 N N . LEU A 1 90 ? 9.082 -13.419 -23.832 1.00 76.56 90 LEU A N 1
ATOM 687 C CA . LEU A 1 90 ? 8.458 -12.453 -22.914 1.00 76.56 90 LEU A CA 1
ATOM 688 C C . LEU A 1 90 ? 9.109 -12.413 -21.515 1.00 76.56 90 LEU A C 1
ATOM 690 O O . LEU A 1 90 ? 9.046 -11.392 -20.840 1.00 76.56 90 LEU A O 1
ATOM 694 N N . TYR A 1 91 ? 9.704 -13.526 -21.072 1.00 70.56 91 TYR A N 1
ATOM 695 C CA . TYR A 1 91 ? 10.282 -13.668 -19.727 1.00 70.56 91 TYR A CA 1
ATOM 696 C C . TYR A 1 91 ? 11.793 -13.918 -19.718 1.00 70.56 91 TYR A C 1
ATOM 698 O O . TYR A 1 91 ? 12.454 -13.668 -18.716 1.00 70.56 91 TYR A O 1
ATOM 706 N N . ASN A 1 92 ? 12.333 -14.477 -20.798 1.00 83.44 92 ASN A N 1
ATOM 707 C CA . ASN A 1 92 ? 13.728 -14.906 -20.911 1.00 83.44 92 ASN A CA 1
ATOM 708 C C . ASN A 1 92 ? 14.398 -14.392 -22.194 1.00 83.44 92 ASN A C 1
ATOM 710 O O . ASN A 1 92 ? 15.445 -14.917 -22.585 1.00 83.44 92 ASN A O 1
ATOM 714 N N . GLY A 1 93 ? 13.782 -13.404 -22.846 1.00 86.25 93 GLY A N 1
ATOM 715 C CA . GLY A 1 93 ? 14.346 -12.739 -24.003 1.00 86.25 93 GLY A CA 1
ATOM 716 C C . GLY A 1 93 ? 15.620 -11.972 -23.658 1.00 86.25 93 GLY A C 1
ATOM 717 O O . GLY A 1 93 ? 15.939 -11.715 -22.495 1.00 86.25 93 GLY A O 1
ATOM 718 N N . LYS A 1 94 ? 16.398 -11.652 -24.687 1.00 90.62 94 LYS A N 1
ATOM 719 C CA . LYS A 1 94 ? 17.628 -10.859 -24.589 1.00 90.62 94 LYS A CA 1
ATOM 720 C C . LYS A 1 94 ? 17.712 -9.916 -25.774 1.00 90.62 94 LYS A C 1
ATOM 722 O O . LYS A 1 94 ? 17.245 -10.253 -26.856 1.00 90.62 94 LYS A O 1
ATOM 727 N N . GLY A 1 95 ? 18.369 -8.773 -25.588 1.00 92.62 95 GLY A N 1
ATOM 728 C CA . GLY A 1 95 ? 18.589 -7.803 -26.660 1.00 92.62 95 GLY A CA 1
ATOM 729 C C . GLY A 1 95 ? 17.300 -7.113 -27.107 1.00 92.62 95 GLY A C 1
ATOM 730 O O . GLY A 1 95 ? 16.411 -6.851 -26.300 1.00 92.62 95 GLY A O 1
ATOM 731 N N . GLY A 1 96 ? 17.214 -6.790 -28.395 1.00 95.69 96 GLY A N 1
ATOM 732 C CA . GLY A 1 96 ? 15.979 -6.291 -28.988 1.00 95.69 96 GLY A CA 1
ATOM 733 C C . GLY A 1 96 ? 15.888 -6.565 -30.481 1.00 95.69 96 GLY A C 1
ATOM 734 O O . GLY A 1 96 ? 16.905 -6.747 -31.150 1.00 95.69 96 GLY A O 1
ATOM 735 N N . GLN A 1 97 ? 14.671 -6.571 -31.011 1.00 96.56 97 GLN A N 1
ATOM 736 C CA . GLN A 1 97 ? 14.415 -6.738 -32.435 1.00 96.56 97 GLN A CA 1
ATOM 737 C C . GLN A 1 97 ? 13.298 -5.809 -32.899 1.00 96.56 97 GLN A C 1
ATOM 739 O O . GLN A 1 97 ? 12.319 -5.597 -32.189 1.00 96.56 97 GLN A O 1
ATOM 744 N N . VAL A 1 98 ? 13.439 -5.300 -34.122 1.00 97.00 98 VAL A N 1
ATOM 745 C CA . VAL A 1 98 ? 12.318 -4.858 -34.957 1.00 97.00 98 VAL A CA 1
ATOM 746 C C . VAL A 1 98 ? 12.262 -5.804 -36.149 1.00 97.00 98 VAL A C 1
ATOM 748 O O . VAL A 1 98 ? 13.255 -5.905 -36.865 1.00 97.00 98 VAL A O 1
ATOM 751 N N . ASP A 1 99 ? 11.169 -6.543 -36.336 1.00 95.50 99 ASP A N 1
ATOM 752 C CA . ASP A 1 99 ? 11.040 -7.512 -37.435 1.00 95.50 99 ASP A CA 1
ATOM 753 C C . ASP A 1 99 ? 10.635 -6.847 -38.770 1.00 95.50 99 ASP A C 1
ATOM 755 O O . ASP A 1 99 ? 10.437 -5.633 -38.856 1.00 95.50 99 ASP A O 1
ATOM 759 N N . ALA A 1 100 ? 10.498 -7.641 -39.837 1.00 96.69 100 ALA A N 1
ATOM 760 C CA . ALA A 1 100 ? 10.081 -7.150 -41.156 1.00 96.69 100 ALA A CA 1
ATOM 761 C C . ALA A 1 100 ? 8.646 -6.573 -41.192 1.00 96.69 100 ALA A C 1
ATOM 763 O O . ALA A 1 100 ? 8.304 -5.846 -42.123 1.00 96.69 100 ALA A O 1
ATOM 764 N N . ASN A 1 101 ? 7.816 -6.886 -40.191 1.00 95.62 101 ASN A N 1
ATOM 765 C CA . ASN A 1 101 ? 6.451 -6.377 -40.043 1.00 95.62 101 ASN A CA 1
ATOM 766 C C . ASN A 1 101 ? 6.384 -5.138 -39.131 1.00 95.62 101 ASN A C 1
ATOM 768 O O . ASN A 1 101 ? 5.312 -4.553 -38.976 1.00 95.62 101 ASN A O 1
ATOM 772 N N . GLY A 1 102 ? 7.507 -4.728 -38.531 1.00 91.56 102 GLY A N 1
ATOM 773 C CA . GLY A 1 102 ? 7.578 -3.616 -37.587 1.00 91.56 102 GLY A CA 1
ATOM 774 C C . GLY A 1 102 ? 7.195 -3.979 -36.150 1.00 91.56 102 GLY A C 1
ATOM 775 O O . GLY A 1 102 ? 7.028 -3.072 -35.334 1.00 91.56 102 GLY A O 1
ATOM 776 N N . ASN A 1 103 ? 7.070 -5.269 -35.815 1.00 92.81 103 ASN A N 1
ATOM 777 C CA . ASN A 1 103 ? 6.891 -5.699 -34.430 1.00 92.81 103 ASN A CA 1
ATOM 778 C C . ASN A 1 103 ? 8.195 -5.471 -33.669 1.00 92.81 103 ASN A C 1
ATOM 780 O O . ASN A 1 103 ? 9.262 -5.876 -34.134 1.00 92.81 103 ASN A O 1
ATOM 784 N N . ALA A 1 104 ? 8.098 -4.833 -32.505 1.00 93.75 104 ALA A N 1
ATOM 785 C CA . ALA A 1 104 ? 9.244 -4.541 -31.660 1.00 93.75 104 ALA A CA 1
ATOM 786 C C . ALA A 1 104 ? 9.213 -5.392 -30.386 1.00 93.75 104 ALA A C 1
ATOM 788 O O . ALA A 1 104 ? 8.234 -5.354 -29.640 1.00 93.75 104 ALA A O 1
ATOM 789 N N . GLU A 1 105 ? 10.304 -6.107 -30.121 1.00 94.12 105 GLU A N 1
ATOM 790 C CA . GLU A 1 105 ? 10.566 -6.790 -28.853 1.00 94.12 105 GLU A CA 1
ATOM 791 C C . GLU A 1 105 ? 11.793 -6.145 -28.208 1.00 94.12 105 GLU A C 1
ATOM 793 O O . GLU A 1 105 ? 12.874 -6.126 -28.799 1.00 94.12 105 GLU A O 1
ATOM 798 N N . VAL A 1 106 ? 11.612 -5.553 -27.027 1.00 92.81 106 VAL A N 1
ATOM 799 C CA . VAL A 1 106 ? 12.652 -4.815 -26.299 1.00 92.81 106 VAL A CA 1
ATOM 800 C C . VAL A 1 106 ? 12.446 -4.955 -24.792 1.00 92.81 106 VAL A C 1
ATOM 802 O O . VAL A 1 106 ? 11.313 -5.036 -24.328 1.00 92.81 106 VAL A O 1
ATOM 805 N N . GLU A 1 107 ? 13.538 -4.908 -24.029 1.00 88.25 107 GLU A N 1
ATOM 806 C CA . GLU A 1 107 ? 13.519 -4.985 -22.559 1.00 88.25 107 GLU A CA 1
ATOM 807 C C . GLU A 1 107 ? 12.839 -3.767 -21.903 1.00 88.25 107 GLU A C 1
ATOM 809 O O . GLU A 1 107 ? 12.089 -3.891 -20.938 1.00 88.25 107 GLU A O 1
ATOM 814 N N . SER A 1 108 ? 13.111 -2.552 -22.398 1.00 87.56 108 SER A N 1
ATOM 815 C CA . SER A 1 108 ? 12.570 -1.319 -21.813 1.00 87.56 108 SER A CA 1
ATOM 816 C C . SER A 1 108 ? 12.465 -0.178 -22.823 1.00 87.56 108 SER A C 1
ATOM 818 O O . SER A 1 108 ? 13.245 -0.080 -23.772 1.00 87.56 108 SER A O 1
ATOM 820 N N . ILE A 1 109 ? 11.497 0.717 -22.601 1.00 90.44 109 ILE A N 1
ATOM 821 C CA . ILE A 1 109 ? 11.291 1.935 -23.393 1.00 90.44 109 ILE A CA 1
ATOM 822 C C . ILE A 1 109 ? 11.144 3.123 -22.435 1.00 90.44 109 ILE A C 1
ATOM 824 O O . ILE A 1 109 ? 10.254 3.139 -21.589 1.00 90.44 109 ILE A O 1
ATOM 828 N N . THR A 1 110 ? 11.984 4.150 -22.596 1.00 88.94 110 THR A N 1
ATOM 829 C CA . THR A 1 110 ? 11.847 5.439 -21.892 1.00 88.94 110 THR A CA 1
ATOM 830 C C . THR A 1 110 ? 11.364 6.516 -22.865 1.00 88.94 110 THR A C 1
ATOM 832 O O . THR A 1 110 ? 12.081 6.857 -23.805 1.00 88.94 110 THR A O 1
ATOM 835 N N . VAL A 1 111 ? 10.177 7.096 -22.635 1.00 91.12 111 VAL A N 1
ATOM 836 C CA . VAL A 1 111 ? 9.586 8.146 -23.493 1.00 91.12 111 VAL A CA 1
ATOM 837 C C . VAL A 1 111 ? 9.454 9.459 -22.720 1.00 91.12 111 VAL A C 1
ATOM 839 O O . VAL A 1 111 ? 8.786 9.509 -21.696 1.00 91.12 111 VAL A O 1
ATOM 842 N N . ARG A 1 112 ? 10.079 10.543 -23.204 1.00 92.75 112 ARG A N 1
ATOM 843 C CA . ARG A 1 112 ? 10.116 11.836 -22.483 1.00 92.75 112 ARG A CA 1
ATOM 844 C C . ARG A 1 112 ? 8.856 12.689 -22.624 1.00 92.75 112 ARG A C 1
ATOM 846 O O . ARG A 1 112 ? 8.615 13.528 -21.765 1.00 92.75 112 ARG A O 1
ATOM 853 N N . THR A 1 113 ? 8.099 12.532 -23.707 1.00 93.75 113 THR A N 1
ATOM 854 C CA . THR A 1 113 ? 6.957 13.413 -24.009 1.00 93.75 113 THR A CA 1
ATOM 855 C C . THR A 1 113 ? 5.641 12.645 -23.995 1.00 93.75 113 THR A C 1
ATOM 857 O O . THR A 1 113 ? 4.865 12.817 -23.066 1.00 93.75 113 THR A O 1
ATOM 860 N N . TYR A 1 114 ? 5.374 11.785 -24.983 1.00 85.44 114 TYR A N 1
ATOM 861 C CA . TYR A 1 114 ? 4.196 10.912 -24.963 1.00 85.44 114 TYR A CA 1
ATOM 862 C C . TYR A 1 114 ? 4.392 9.669 -25.840 1.00 85.44 114 TYR A C 1
ATOM 864 O O . TYR A 1 114 ? 5.056 9.729 -26.874 1.00 85.44 114 TYR A O 1
ATOM 872 N N . MET A 1 115 ? 3.786 8.551 -25.431 1.00 89.75 115 MET A N 1
ATOM 873 C CA . MET A 1 115 ? 3.614 7.333 -26.230 1.00 89.75 115 MET A CA 1
ATOM 874 C C . MET A 1 115 ? 2.157 7.283 -26.697 1.00 89.75 115 MET A C 1
ATOM 876 O O . MET A 1 115 ? 1.246 7.366 -25.877 1.00 89.75 115 MET A O 1
ATOM 880 N N . ARG A 1 116 ? 1.924 7.160 -28.008 1.00 89.25 116 ARG A N 1
ATOM 881 C CA . ARG A 1 116 ? 0.576 7.038 -28.580 1.00 89.25 116 ARG A CA 1
ATOM 882 C C . ARG A 1 116 ? 0.394 5.644 -29.164 1.00 89.25 116 ARG A C 1
ATOM 884 O O . ARG A 1 116 ? 1.098 5.288 -30.103 1.00 89.25 116 ARG A O 1
ATOM 891 N N . VAL A 1 117 ? -0.558 4.893 -28.621 1.00 88.31 117 VAL A N 1
ATOM 892 C CA . VAL A 1 117 ? -0.893 3.519 -29.021 1.00 88.31 117 VAL A CA 1
ATOM 893 C C . VAL A 1 117 ? -2.409 3.360 -29.119 1.00 88.31 117 VAL A C 1
ATOM 895 O O . VAL A 1 117 ? -3.145 4.117 -28.488 1.00 88.31 117 VAL A O 1
ATOM 898 N N . MET A 1 118 ? -2.871 2.398 -29.920 1.00 84.00 118 MET A N 1
ATOM 899 C CA . MET A 1 118 ? -4.300 2.069 -30.031 1.00 84.00 118 MET A CA 1
ATOM 900 C C . MET A 1 118 ? -4.816 1.377 -28.765 1.00 84.00 118 MET A C 1
ATOM 902 O O . MET A 1 118 ? -5.878 1.726 -28.261 1.00 84.00 118 MET A O 1
ATOM 906 N N . GLU A 1 119 ? -4.042 0.426 -28.240 1.00 66.06 119 GLU A N 1
ATOM 907 C CA . GLU A 1 119 ? -4.358 -0.330 -27.032 1.00 66.06 119 GLU A CA 1
ATOM 908 C C . GLU A 1 119 ? -3.066 -0.636 -26.264 1.00 66.06 119 GLU A C 1
ATOM 910 O O . GLU A 1 119 ? -2.033 -0.936 -26.863 1.00 66.06 119 GLU A O 1
ATOM 915 N N . LEU A 1 120 ? -3.132 -0.535 -24.935 1.00 77.81 120 LEU A N 1
ATOM 916 C CA . LEU A 1 120 ? -2.059 -0.910 -24.020 1.00 77.81 120 LEU A CA 1
ATOM 917 C C . LEU A 1 120 ? -2.593 -1.973 -23.056 1.00 77.81 120 LEU A C 1
ATOM 919 O O . LEU A 1 120 ? -3.347 -1.660 -22.132 1.00 77.81 120 LEU A O 1
ATOM 923 N N . ILE A 1 121 ? -2.191 -3.225 -23.265 1.00 68.94 121 ILE A N 1
ATOM 924 C CA . ILE A 1 121 ? -2.534 -4.340 -22.381 1.00 68.94 121 ILE A CA 1
ATOM 925 C C . ILE A 1 121 ? -1.428 -4.462 -21.331 1.00 68.94 121 ILE A C 1
ATOM 927 O O . ILE A 1 121 ? -0.331 -4.933 -21.617 1.00 68.94 121 ILE A O 1
ATOM 931 N N . VAL A 1 122 ? -1.721 -4.017 -20.110 1.00 70.31 122 VAL A N 1
ATOM 932 C CA . VAL A 1 122 ? -0.866 -4.229 -18.933 1.00 70.31 122 VAL A CA 1
ATOM 933 C C . VAL A 1 122 ? -1.507 -5.257 -18.017 1.00 70.31 122 VAL A C 1
ATOM 935 O O . VAL A 1 122 ? -2.732 -5.300 -17.882 1.00 70.31 122 VAL A O 1
ATOM 938 N N . ASN A 1 123 ? -0.689 -6.065 -17.346 1.00 50.19 123 ASN A N 1
ATOM 939 C CA . ASN A 1 123 ? -1.190 -6.871 -16.243 1.00 50.19 123 ASN A CA 1
ATOM 940 C C . ASN A 1 123 ? -1.715 -5.929 -15.140 1.00 50.19 123 ASN A C 1
ATOM 942 O O . ASN A 1 123 ? -0.975 -5.086 -14.637 1.00 50.19 123 ASN A O 1
ATOM 946 N N . ARG A 1 124 ? -3.012 -6.039 -14.820 1.00 49.31 124 ARG A N 1
ATOM 947 C CA . ARG A 1 124 ? -3.733 -5.172 -13.867 1.00 49.31 124 ARG A CA 1
ATOM 948 C C . ARG A 1 124 ? -3.921 -5.795 -12.484 1.00 49.31 124 ARG A C 1
ATOM 950 O O . ARG A 1 124 ? -4.453 -5.126 -11.602 1.00 49.31 124 ARG A O 1
ATOM 957 N N . LEU A 1 125 ? -3.544 -7.059 -12.285 1.00 40.28 125 LEU A N 1
ATOM 958 C CA . LEU A 1 125 ? -3.732 -7.720 -10.998 1.00 40.28 125 LEU A CA 1
ATOM 959 C C . LEU A 1 125 ? -2.600 -7.327 -10.044 1.00 40.28 125 LEU A C 1
ATOM 961 O O . LEU A 1 125 ? -1.460 -7.753 -10.208 1.00 40.28 125 LEU A O 1
ATOM 965 N N . SER A 1 126 ? -2.938 -6.532 -9.033 1.00 56.41 126 SER A N 1
ATOM 966 C CA . SER A 1 126 ? -2.108 -6.344 -7.846 1.00 56.41 126 SER A CA 1
ATOM 967 C C . SER A 1 126 ? -2.704 -7.195 -6.729 1.00 56.41 126 SER A C 1
ATOM 969 O O . SER A 1 126 ? -3.857 -6.997 -6.351 1.00 56.41 126 SER A O 1
ATOM 971 N N . ALA A 1 127 ? -1.942 -8.174 -6.247 1.00 53.94 127 ALA A N 1
ATOM 972 C CA . ALA A 1 127 ? -2.287 -8.958 -5.069 1.00 53.94 127 ALA A CA 1
ATOM 973 C C . ALA A 1 127 ? -1.536 -8.380 -3.864 1.00 53.94 127 ALA A C 1
ATOM 975 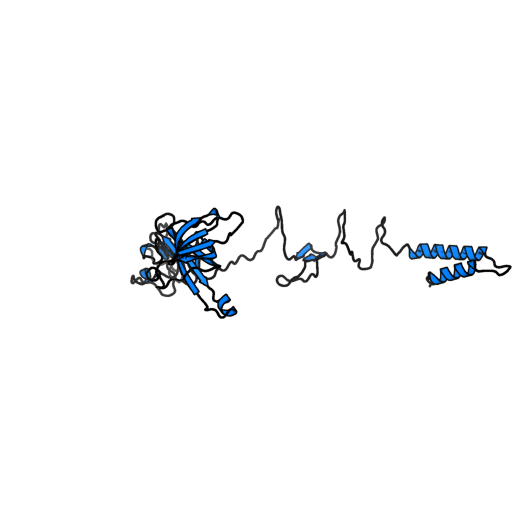O O . ALA A 1 127 ? -0.347 -8.077 -3.966 1.00 53.94 127 ALA A O 1
ATOM 976 N N . GLN A 1 128 ? -2.236 -8.203 -2.746 1.00 70.44 128 GLN A N 1
ATOM 977 C CA . GLN A 1 128 ? -1.650 -7.780 -1.477 1.00 70.44 128 GLN A CA 1
ATOM 978 C C . GLN A 1 128 ? -1.919 -8.870 -0.445 1.00 70.44 128 GLN A C 1
ATOM 980 O O . GLN A 1 128 ? -3.060 -9.300 -0.275 1.00 70.44 128 GLN A O 1
ATOM 985 N N . GLU A 1 129 ? -0.860 -9.333 0.208 1.00 68.00 129 GLU A N 1
ATOM 986 C CA . GLU A 1 129 ? -0.933 -10.297 1.302 1.00 68.00 129 GLU A CA 1
ATOM 987 C C . GLU A 1 129 ? -0.942 -9.551 2.643 1.00 68.00 129 GLU A C 1
ATOM 989 O O . GLU A 1 129 ? -0.255 -8.542 2.804 1.00 68.00 129 GLU A O 1
ATOM 994 N N . GLY A 1 130 ? -1.692 -10.058 3.624 1.00 82.56 130 GLY A N 1
ATOM 995 C CA . GLY A 1 130 ? -1.735 -9.498 4.977 1.00 82.56 130 GLY A CA 1
ATOM 996 C C . GLY A 1 130 ? -2.753 -8.370 5.167 1.00 82.56 130 GLY A C 1
ATOM 997 O O . GLY A 1 130 ? -3.870 -8.437 4.641 1.00 82.56 130 GLY A O 1
ATOM 998 N N . ASP A 1 131 ? -2.374 -7.386 5.985 1.00 86.75 131 ASP A N 1
ATOM 999 C CA . ASP A 1 131 ? -3.193 -6.225 6.333 1.00 86.75 131 ASP A CA 1
ATOM 1000 C C . ASP A 1 131 ? -2.752 -4.997 5.528 1.00 86.75 131 ASP A C 1
ATOM 1002 O O . ASP A 1 131 ? -1.590 -4.588 5.583 1.00 86.75 131 ASP A O 1
ATOM 1006 N N . THR A 1 132 ? -3.703 -4.339 4.872 1.00 91.19 132 THR A N 1
ATOM 1007 C CA . THR A 1 132 ? -3.481 -3.073 4.172 1.00 91.19 132 THR A CA 1
ATOM 1008 C C . THR A 1 132 ? -4.164 -1.945 4.924 1.00 91.19 132 THR A C 1
ATOM 1010 O O . THR A 1 132 ? -5.392 -1.871 4.960 1.00 91.19 132 THR A O 1
ATOM 1013 N N . PHE A 1 133 ? -3.367 -1.039 5.489 1.00 92.25 133 PHE A N 1
ATOM 1014 C CA . PHE A 1 133 ? -3.847 0.165 6.166 1.00 92.25 133 PHE A CA 1
ATOM 1015 C C . PHE A 1 133 ? -3.874 1.366 5.218 1.00 92.25 133 PHE A C 1
ATOM 1017 O O . PHE A 1 133 ? -2.912 1.640 4.503 1.00 92.25 133 PHE A O 1
ATOM 1024 N N . PHE A 1 134 ? -4.965 2.125 5.263 1.00 93.06 134 PHE A N 1
ATOM 1025 C CA . PHE A 1 134 ? -5.188 3.331 4.469 1.00 93.06 134 PHE A CA 1
ATOM 1026 C C . PHE A 1 134 ? -5.129 4.555 5.382 1.00 93.06 134 PHE A C 1
ATOM 1028 O O . PHE A 1 134 ? -6.139 5.039 5.894 1.00 93.06 134 PHE A O 1
ATOM 1035 N N . THR A 1 135 ? -3.899 4.991 5.634 1.00 94.19 135 THR A N 1
ATOM 1036 C CA . THR A 1 135 ? -3.527 6.053 6.573 1.00 94.19 135 THR A CA 1
ATOM 1037 C C . THR A 1 135 ? -2.055 6.424 6.340 1.00 94.19 135 THR A C 1
ATOM 1039 O O . THR A 1 135 ? -1.368 5.795 5.529 1.00 94.19 135 THR A O 1
ATOM 1042 N N . GLU A 1 136 ? -1.539 7.415 7.059 1.00 92.75 136 GLU A N 1
ATOM 1043 C CA . GLU A 1 136 ? -0.120 7.765 7.065 1.00 92.75 136 GLU A CA 1
ATOM 1044 C C . GLU A 1 136 ? 0.721 6.559 7.493 1.00 92.75 136 GLU A C 1
ATOM 1046 O O . GLU A 1 136 ? 0.522 5.963 8.556 1.00 92.75 136 GLU A O 1
ATOM 1051 N N . SER A 1 137 ? 1.667 6.198 6.637 1.00 93.19 137 SER A N 1
ATOM 1052 C CA . SER A 1 137 ? 2.511 5.019 6.782 1.00 93.19 137 SER A CA 1
ATOM 1053 C C . SER A 1 137 ? 3.928 5.333 6.345 1.00 93.19 137 SER A C 1
ATOM 1055 O O . SER A 1 137 ? 4.135 6.198 5.496 1.00 93.19 137 SER A O 1
ATOM 1057 N N . ASP A 1 138 ? 4.899 4.619 6.895 1.00 93.69 138 ASP A N 1
ATOM 1058 C CA . ASP A 1 138 ? 6.319 4.769 6.591 1.00 93.69 138 ASP A CA 1
ATOM 1059 C C . ASP A 1 138 ? 7.035 3.420 6.733 1.00 93.69 138 ASP A C 1
ATOM 1061 O O . ASP A 1 138 ? 6.507 2.483 7.332 1.00 93.69 138 ASP A O 1
ATOM 1065 N N . THR A 1 139 ? 8.242 3.321 6.180 1.00 92.19 139 THR A N 1
ATOM 1066 C CA . THR A 1 139 ? 9.131 2.170 6.381 1.00 92.19 139 THR A CA 1
ATOM 1067 C C . THR A 1 139 ? 10.313 2.621 7.224 1.00 92.19 139 THR A C 1
ATOM 1069 O O . THR A 1 139 ? 10.948 3.624 6.898 1.00 92.19 139 THR A O 1
ATOM 1072 N N . ILE A 1 140 ? 10.622 1.882 8.286 1.00 92.12 140 ILE A N 1
ATOM 1073 C CA . ILE A 1 140 ? 11.783 2.149 9.136 1.00 92.12 140 ILE A CA 1
ATOM 1074 C C . ILE A 1 140 ? 13.058 1.787 8.364 1.00 92.12 140 ILE A C 1
ATOM 1076 O O . ILE A 1 140 ? 13.203 0.673 7.862 1.00 92.12 140 ILE A O 1
ATOM 1080 N N . GLU A 1 141 ? 13.979 2.736 8.247 1.00 91.19 141 GLU A N 1
ATOM 1081 C CA . GLU A 1 141 ? 15.297 2.541 7.646 1.00 91.19 141 GLU A CA 1
ATOM 1082 C C . GLU A 1 141 ? 16.317 2.082 8.687 1.00 91.19 141 GLU A C 1
ATOM 1084 O O . GLU A 1 141 ? 16.994 1.087 8.455 1.00 91.19 141 GLU A O 1
ATOM 1089 N N . SER A 1 142 ? 16.364 2.749 9.841 1.00 92.69 142 SER A N 1
ATOM 1090 C CA . SER A 1 142 ? 17.203 2.373 10.982 1.00 92.69 142 SER A CA 1
ATOM 1091 C C . SER A 1 142 ? 16.561 2.770 12.315 1.00 92.69 142 SER A C 1
ATOM 1093 O O . SER A 1 142 ? 15.644 3.600 12.359 1.00 92.69 142 SER A O 1
ATOM 1095 N N . VAL A 1 143 ? 17.028 2.155 13.407 1.00 94.75 143 VAL A N 1
ATOM 1096 C CA . VAL A 1 143 ? 16.503 2.358 14.767 1.00 94.75 143 VAL A CA 1
ATOM 1097 C C . VAL A 1 143 ? 17.628 2.717 15.735 1.00 94.75 143 VAL A C 1
ATOM 1099 O O . VAL A 1 143 ? 18.568 1.946 15.913 1.00 94.75 143 VAL A O 1
ATOM 1102 N N . ASP A 1 144 ? 17.472 3.841 16.428 1.00 96.00 144 ASP A N 1
ATOM 1103 C CA . ASP A 1 144 ? 18.293 4.236 17.568 1.00 96.00 144 ASP A CA 1
ATOM 1104 C C . ASP A 1 144 ? 17.574 3.874 18.874 1.00 96.00 144 ASP A C 1
ATOM 1106 O O . ASP A 1 144 ? 16.418 4.242 19.089 1.00 96.00 144 ASP A O 1
ATOM 1110 N N . SER A 1 145 ? 18.252 3.179 19.789 1.00 94.50 145 SER A N 1
ATOM 1111 C CA . SER A 1 145 ? 17.730 2.955 21.142 1.00 94.50 145 SER A CA 1
ATOM 1112 C C . SER A 1 145 ? 18.023 4.172 22.018 1.00 94.50 145 SER A C 1
ATOM 1114 O O . SER A 1 145 ? 19.186 4.466 22.290 1.00 94.50 145 SER A O 1
ATOM 1116 N N . LEU A 1 146 ? 16.979 4.841 22.510 1.00 95.56 146 LEU A N 1
ATOM 1117 C CA . LEU A 1 146 ? 17.097 6.028 23.369 1.00 95.56 146 LEU A CA 1
ATOM 1118 C C . LEU A 1 146 ? 17.010 5.695 24.871 1.00 95.56 146 LEU A C 1
ATOM 1120 O O . LEU A 1 146 ? 17.182 6.581 25.703 1.00 95.56 146 LEU A O 1
ATOM 1124 N N . GLY A 1 147 ? 16.786 4.422 25.220 1.00 91.56 147 GLY A N 1
ATOM 1125 C CA . GLY A 1 147 ? 16.578 3.966 26.600 1.00 91.56 147 GLY A CA 1
ATOM 1126 C C . GLY A 1 147 ? 15.107 4.019 27.020 1.00 91.56 147 GLY A C 1
ATOM 1127 O O . GLY A 1 147 ? 14.285 4.612 26.331 1.00 91.56 147 GLY A O 1
ATOM 1128 N N . ASP A 1 148 ? 14.760 3.343 28.119 1.00 90.62 148 ASP A N 1
ATOM 1129 C CA . ASP A 1 148 ? 13.408 3.341 28.709 1.00 90.62 148 ASP A CA 1
ATOM 1130 C C . ASP A 1 148 ? 12.273 3.070 27.700 1.00 90.62 148 ASP A C 1
ATOM 1132 O O . ASP A 1 148 ? 11.255 3.763 27.670 1.00 90.62 148 ASP A O 1
ATOM 1136 N N . ASN A 1 149 ? 12.464 2.065 26.834 1.00 91.69 149 ASN A N 1
ATOM 1137 C CA . ASN A 1 149 ? 11.536 1.696 25.754 1.00 91.69 149 ASN A CA 1
ATOM 1138 C C . ASN A 1 149 ? 11.212 2.839 24.771 1.00 91.69 149 ASN A C 1
ATOM 1140 O O . ASN A 1 149 ? 10.179 2.816 24.093 1.00 91.69 149 ASN A O 1
ATOM 1144 N N . CYS A 1 150 ? 12.091 3.836 24.686 1.00 96.31 150 CYS A N 1
ATOM 1145 C CA . CYS A 1 150 ? 12.037 4.907 23.708 1.00 96.31 150 CYS A CA 1
ATOM 1146 C C . CYS A 1 150 ? 13.030 4.650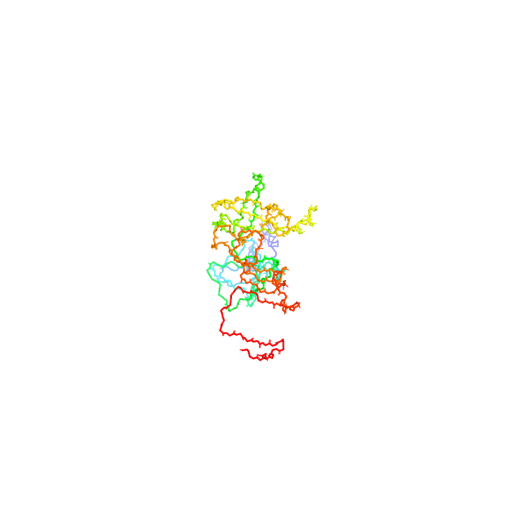 22.572 1.00 96.31 150 CYS A C 1
ATOM 1148 O O . CYS A 1 150 ? 14.156 4.192 22.789 1.00 96.31 150 CYS A O 1
ATOM 1150 N N . TYR A 1 151 ? 12.607 4.973 21.354 1.00 97.94 151 TYR A N 1
ATOM 1151 C CA . TYR A 1 151 ? 13.355 4.707 20.132 1.00 97.94 151 TYR A CA 1
ATOM 1152 C C . TYR A 1 151 ? 13.314 5.912 19.200 1.00 97.94 151 TYR A C 1
ATOM 1154 O O . TYR A 1 151 ? 12.277 6.559 19.058 1.00 97.94 151 TYR A O 1
ATOM 1162 N N . GLY A 1 152 ? 14.439 6.184 18.551 1.00 97.88 152 GLY A N 1
ATOM 1163 C CA . GLY A 1 152 ? 14.536 7.082 17.412 1.00 97.88 152 GLY A CA 1
ATOM 1164 C C . GLY A 1 152 ? 14.397 6.279 16.128 1.00 97.88 152 GLY A C 1
ATOM 1165 O O . GLY A 1 152 ? 15.155 5.339 15.911 1.00 97.88 152 GLY A O 1
ATOM 1166 N N . LEU A 1 153 ? 13.425 6.610 15.287 1.00 97.81 153 LEU A N 1
ATOM 1167 C CA . LEU A 1 153 ? 13.179 5.908 14.031 1.00 97.81 153 LEU A CA 1
ATOM 1168 C C . LEU A 1 153 ? 13.538 6.823 12.869 1.00 97.81 153 LEU A C 1
ATOM 1170 O O . LEU A 1 153 ? 12.915 7.873 12.684 1.00 97.81 153 LEU A O 1
ATOM 1174 N N . HIS A 1 154 ? 14.513 6.401 12.068 1.00 96.69 154 HIS A N 1
ATOM 1175 C CA . HIS A 1 154 ? 14.811 7.030 10.784 1.00 96.69 154 HIS A CA 1
ATOM 1176 C C . HIS A 1 154 ? 13.911 6.399 9.730 1.00 96.69 154 HIS A C 1
ATOM 1178 O O . HIS A 1 154 ? 13.895 5.179 9.564 1.00 96.69 154 HIS A O 1
ATOM 1184 N N . LEU A 1 155 ? 13.116 7.216 9.050 1.00 95.56 155 LEU A N 1
ATOM 1185 C CA . LEU A 1 155 ? 12.095 6.774 8.110 1.00 95.56 155 LEU A CA 1
ATOM 1186 C C . LEU A 1 155 ? 12.610 6.911 6.680 1.00 95.56 155 LEU A C 1
ATOM 1188 O O . LEU A 1 155 ? 13.119 7.957 6.271 1.00 95.56 155 LEU A O 1
ATOM 1192 N N . ARG A 1 156 ? 12.427 5.849 5.897 1.00 89.94 156 ARG A N 1
ATOM 1193 C CA . ARG A 1 156 ? 12.891 5.787 4.515 1.00 89.94 156 ARG A CA 1
ATOM 1194 C C . ARG A 1 156 ? 12.190 6.835 3.658 1.00 89.94 156 ARG A C 1
ATOM 1196 O O . ARG A 1 156 ? 10.962 6.871 3.562 1.00 89.94 156 ARG A O 1
ATOM 1203 N N . SER A 1 157 ? 12.984 7.618 2.936 1.00 87.62 157 SER A N 1
ATOM 1204 C CA . SER A 1 157 ? 12.463 8.540 1.931 1.00 87.62 157 SER A CA 1
ATOM 1205 C C . SER A 1 157 ? 11.858 7.781 0.746 1.00 87.62 157 SER A C 1
ATOM 1207 O O . SER A 1 157 ? 12.538 6.992 0.089 1.00 87.62 157 SER A O 1
ATOM 1209 N N . LYS A 1 158 ? 10.574 8.019 0.452 1.00 81.06 158 LYS A N 1
ATOM 1210 C CA . LYS A 1 158 ? 9.865 7.360 -0.663 1.00 81.06 158 LYS A CA 1
ATOM 1211 C C . LYS A 1 158 ? 10.203 7.969 -2.028 1.00 81.06 158 LYS A C 1
ATOM 1213 O O . LYS A 1 158 ? 10.099 7.295 -3.048 1.00 81.06 158 LYS A O 1
ATOM 1218 N N . TYR A 1 159 ? 10.583 9.245 -2.049 1.00 76.56 159 TYR A N 1
ATOM 1219 C CA . TYR A 1 159 ? 10.995 10.004 -3.231 1.00 76.56 159 TYR A CA 1
ATOM 1220 C C . TYR A 1 159 ? 11.775 11.255 -2.802 1.00 76.56 159 TYR A C 1
ATOM 1222 O O . TYR A 1 159 ? 11.706 11.682 -1.651 1.00 76.56 159 TYR A O 1
ATOM 1230 N N . SER A 1 160 ? 12.518 11.875 -3.722 1.00 75.00 160 SER A N 1
ATOM 1231 C CA . SER A 1 160 ? 13.284 13.093 -3.418 1.00 75.00 160 SER A CA 1
ATOM 1232 C C . SER A 1 160 ? 12.378 14.206 -2.872 1.00 75.00 160 SER A C 1
ATOM 1234 O O . SER A 1 160 ? 11.452 14.635 -3.556 1.00 75.00 160 SER A O 1
ATOM 1236 N N . GLY A 1 161 ? 12.665 14.691 -1.660 1.00 76.62 161 GLY A N 1
ATOM 1237 C CA . GLY A 1 161 ? 11.859 15.708 -0.973 1.00 76.62 161 GLY A CA 1
ATOM 1238 C C . GLY A 1 161 ? 10.656 15.165 -0.192 1.00 76.62 161 GLY A C 1
ATOM 1239 O O . GLY A 1 161 ? 9.820 15.954 0.240 1.00 76.62 161 GLY A O 1
ATOM 1240 N N . TYR A 1 162 ? 10.542 13.845 -0.017 1.00 81.25 162 TYR A N 1
ATOM 1241 C CA . TYR A 1 162 ? 9.557 13.254 0.886 1.00 81.25 162 TYR A CA 1
ATOM 1242 C C . TYR A 1 162 ? 9.822 13.665 2.337 1.00 81.25 162 TYR A C 1
ATOM 1244 O O . TYR A 1 162 ? 10.960 13.603 2.808 1.00 81.25 162 TYR A O 1
ATOM 1252 N N . PHE A 1 163 ? 8.748 14.011 3.041 1.00 86.88 163 PHE A N 1
ATOM 1253 C CA . PHE A 1 163 ? 8.728 14.213 4.480 1.00 86.88 163 PHE A CA 1
ATOM 1254 C C . PHE A 1 163 ? 7.651 13.315 5.083 1.00 86.88 163 PHE A C 1
ATOM 1256 O O . PHE A 1 163 ? 6.569 13.183 4.506 1.00 86.88 163 PHE A O 1
ATOM 1263 N N . THR A 1 164 ? 7.939 12.708 6.232 1.00 88.94 164 THR A N 1
ATOM 1264 C CA . THR A 1 164 ? 6.976 11.870 6.944 1.00 88.94 164 THR A CA 1
ATOM 1265 C C . THR A 1 164 ? 5.702 12.654 7.253 1.00 88.94 164 THR A C 1
ATOM 1267 O O . THR A 1 164 ? 5.744 13.814 7.666 1.00 88.94 164 THR A O 1
ATOM 1270 N N . ALA A 1 165 ? 4.563 11.994 7.052 1.00 90.12 165 ALA A N 1
ATOM 1271 C CA . ALA A 1 165 ? 3.251 12.509 7.422 1.00 90.12 165 ALA A CA 1
ATOM 1272 C C . ALA A 1 165 ? 2.846 12.085 8.848 1.00 90.12 165 ALA A C 1
ATOM 1274 O O . ALA A 1 165 ? 1.693 12.234 9.233 1.00 90.12 165 ALA A O 1
ATOM 1275 N N . GLN A 1 166 ? 3.760 11.516 9.642 1.00 95.62 166 GLN A N 1
ATOM 1276 C CA . GLN A 1 166 ? 3.462 11.189 11.034 1.00 95.62 166 GLN A CA 1
ATOM 1277 C C . GLN A 1 166 ? 3.252 12.456 11.871 1.00 95.62 166 GLN A C 1
ATOM 1279 O O . GLN A 1 166 ? 3.876 13.493 11.648 1.00 95.62 166 GLN A O 1
ATOM 1284 N N . HIS A 1 167 ? 2.396 12.343 12.883 1.00 96.62 167 HIS A N 1
ATOM 1285 C CA . HIS A 1 167 ? 2.063 13.412 13.816 1.00 96.62 167 HIS A CA 1
ATOM 1286 C C . HIS A 1 167 ? 2.381 12.988 15.249 1.00 96.62 167 HIS A C 1
ATOM 1288 O O . HIS A 1 167 ? 2.318 11.808 15.603 1.00 96.62 167 HIS A O 1
ATOM 1294 N N . VAL A 1 168 ? 2.700 13.970 16.094 1.00 98.00 168 VAL A N 1
ATOM 1295 C CA . VAL A 1 168 ? 2.853 13.751 17.537 1.00 98.00 168 VAL A CA 1
ATOM 1296 C C . VAL A 1 168 ? 1.546 13.199 18.109 1.00 98.00 168 VAL A C 1
ATOM 1298 O O . VAL A 1 168 ? 0.456 13.626 17.732 1.00 98.00 168 VAL A O 1
ATOM 1301 N N . GLY A 1 169 ? 1.657 12.219 19.004 1.00 97.44 169 GLY A N 1
ATOM 1302 C CA . GLY A 1 169 ? 0.511 11.535 19.595 1.00 97.44 169 GLY A CA 1
ATOM 1303 C C . GLY A 1 169 ? -0.080 10.425 18.726 1.00 97.44 169 GLY A C 1
ATOM 1304 O O . GLY A 1 169 ? -1.006 9.756 19.184 1.00 97.44 169 GLY A O 1
ATOM 1305 N N . ASN A 1 170 ? 0.440 10.181 17.514 1.00 98.38 170 ASN A N 1
ATOM 1306 C CA . ASN A 1 170 ? -0.000 9.040 16.715 1.00 98.38 170 ASN A CA 1
ATOM 1307 C C . ASN A 1 170 ? 0.234 7.734 17.482 1.00 98.38 170 ASN A C 1
ATOM 1309 O O . ASN A 1 170 ? 1.327 7.482 17.994 1.00 98.38 170 ASN A O 1
ATOM 1313 N N . VAL A 1 171 ? -0.797 6.893 17.505 1.00 98.00 171 VAL A N 1
ATOM 1314 C CA . VAL A 1 171 ? -0.699 5.481 17.869 1.00 98.00 171 VAL A CA 1
ATOM 1315 C C . VAL A 1 171 ? -0.349 4.747 16.588 1.00 98.00 171 VAL A C 1
ATOM 1317 O O . VAL A 1 171 ? -1.147 4.744 15.651 1.00 98.00 171 VAL A O 1
ATOM 1320 N N . ILE A 1 172 ? 0.841 4.164 16.516 1.00 97.12 172 ILE A N 1
ATOM 1321 C CA . ILE A 1 172 ? 1.328 3.483 15.317 1.00 97.12 172 ILE A CA 1
ATOM 1322 C C . ILE A 1 172 ? 1.430 1.976 15.553 1.00 97.12 172 ILE A C 1
ATOM 1324 O O . ILE A 1 172 ? 1.851 1.521 16.619 1.00 97.12 172 ILE A O 1
ATOM 1328 N N . LYS A 1 173 ? 1.035 1.214 14.531 1.00 94.38 173 LYS A N 1
ATOM 1329 C CA . LYS A 1 173 ? 1.170 -0.241 14.450 1.00 94.38 173 LYS A CA 1
ATOM 1330 C C . LYS A 1 173 ? 2.254 -0.550 13.427 1.00 94.38 173 LYS A C 1
ATOM 1332 O O . LYS A 1 173 ? 2.156 -0.111 12.282 1.00 94.38 173 LYS A O 1
ATOM 1337 N N . GLY A 1 174 ? 3.265 -1.304 13.832 1.00 90.88 174 GLY A N 1
ATOM 1338 C CA . GLY A 1 174 ? 4.246 -1.906 12.941 1.00 90.88 174 GLY A CA 1
ATOM 1339 C C . GLY A 1 174 ? 4.117 -3.418 12.953 1.00 90.88 174 GLY A C 1
ATOM 1340 O O . GLY A 1 174 ? 3.936 -4.003 14.017 1.00 90.88 174 GLY A O 1
ATOM 1341 N N . VAL A 1 175 ? 4.198 -4.058 11.791 1.00 81.19 175 VAL A N 1
ATOM 1342 C CA . VAL A 1 175 ? 4.228 -5.523 11.693 1.00 81.19 175 VAL A CA 1
ATOM 1343 C C . VAL A 1 175 ? 5.470 -5.913 10.915 1.00 81.19 175 VAL A C 1
ATOM 1345 O O . VAL A 1 175 ? 5.726 -5.377 9.836 1.00 81.19 175 VAL A O 1
ATOM 1348 N N . VAL A 1 176 ? 6.241 -6.843 11.468 1.00 74.25 176 VAL A N 1
ATOM 1349 C CA . VAL A 1 176 ? 7.360 -7.469 10.764 1.00 74.25 176 VAL A CA 1
ATOM 1350 C C . VAL A 1 176 ? 7.048 -8.929 10.553 1.00 74.25 176 VAL A C 1
ATOM 1352 O O . VAL A 1 176 ? 6.611 -9.628 11.463 1.00 74.25 176 VAL A O 1
ATOM 1355 N N . ASN A 1 177 ? 7.296 -9.368 9.326 1.00 64.31 177 ASN A N 1
ATOM 1356 C CA . ASN A 1 177 ? 7.368 -10.766 8.974 1.00 64.31 177 ASN A CA 1
ATOM 1357 C C . ASN A 1 177 ? 8.809 -11.049 8.553 1.00 64.31 177 ASN A C 1
ATOM 1359 O O . ASN A 1 177 ? 9.187 -10.771 7.416 1.00 64.31 177 ASN A O 1
ATOM 1363 N N . ASN A 1 178 ? 9.619 -11.574 9.475 1.00 57.53 178 ASN A N 1
ATOM 1364 C CA . ASN A 1 178 ? 11.000 -11.936 9.169 1.00 57.53 178 ASN A CA 1
ATOM 1365 C C . ASN A 1 178 ? 11.173 -13.428 8.835 1.00 57.53 178 ASN A C 1
ATOM 1367 O O . ASN A 1 178 ? 12.290 -13.942 8.878 1.00 57.53 178 ASN A O 1
ATOM 1371 N N . ILE A 1 179 ? 10.086 -14.140 8.497 1.00 54.94 179 ILE A N 1
ATOM 1372 C CA . ILE A 1 179 ? 10.112 -15.593 8.252 1.00 54.94 179 ILE A CA 1
ATOM 1373 C C . ILE A 1 179 ? 11.095 -15.944 7.120 1.00 54.94 179 ILE A C 1
ATOM 1375 O O . ILE A 1 179 ? 11.845 -16.914 7.232 1.00 54.94 179 ILE A O 1
ATOM 1379 N N . ALA A 1 180 ? 11.162 -15.128 6.063 1.00 45.31 180 ALA A N 1
ATOM 1380 C CA . ALA A 1 180 ? 12.064 -15.359 4.931 1.00 45.31 180 ALA A CA 1
ATOM 1381 C C . ALA A 1 180 ? 13.554 -15.143 5.274 1.00 45.31 180 ALA A C 1
ATOM 1383 O O . ALA A 1 180 ? 14.413 -15.878 4.786 1.00 45.31 180 ALA A O 1
ATOM 1384 N N . SER A 1 181 ? 13.885 -14.169 6.126 1.00 49.53 181 SER A N 1
ATOM 1385 C CA . SER A 1 181 ? 15.280 -13.870 6.491 1.00 49.53 181 SER A CA 1
ATOM 1386 C C . SER A 1 181 ? 15.803 -14.811 7.577 1.00 49.53 181 SER A C 1
ATOM 1388 O O . SER A 1 181 ? 16.970 -15.205 7.539 1.00 49.53 181 SER A O 1
ATOM 1390 N N . ALA A 1 182 ? 14.934 -15.237 8.495 1.00 50.00 182 ALA A N 1
ATOM 1391 C CA . ALA A 1 182 ? 15.215 -16.253 9.507 1.00 50.00 182 ALA A CA 1
ATOM 1392 C C . ALA A 1 182 ? 15.598 -17.607 8.887 1.00 50.00 182 ALA A C 1
ATOM 1394 O O . ALA A 1 182 ? 16.567 -18.238 9.315 1.00 50.00 182 ALA A O 1
ATOM 1395 N N . ALA A 1 183 ? 14.914 -18.001 7.804 1.00 49.50 183 ALA A N 1
ATOM 1396 C CA . ALA A 1 183 ? 15.216 -19.223 7.057 1.00 49.50 183 ALA A CA 1
ATOM 1397 C C . ALA A 1 183 ? 16.640 -19.245 6.462 1.00 49.50 183 ALA A C 1
ATOM 1399 O O . ALA A 1 183 ? 17.222 -20.317 6.315 1.00 49.50 183 ALA A O 1
ATOM 1400 N N . ASN A 1 184 ? 17.220 -18.075 6.164 1.00 50.28 184 ASN A N 1
ATOM 1401 C CA . ASN A 1 184 ? 18.547 -17.949 5.549 1.00 50.28 184 ASN A CA 1
ATOM 1402 C C . ASN A 1 184 ? 19.680 -17.652 6.545 1.00 50.28 184 ASN A C 1
ATOM 1404 O O . ASN A 1 184 ? 20.847 -17.822 6.200 1.00 50.28 184 ASN A O 1
ATOM 1408 N N . SER A 1 185 ? 19.368 -17.190 7.760 1.00 52.16 185 SER A N 1
ATOM 1409 C CA . SER A 1 185 ? 20.370 -16.685 8.716 1.00 52.16 185 SER A CA 1
ATOM 1410 C C . SER A 1 185 ? 20.402 -17.418 10.061 1.00 52.16 185 SER A C 1
ATOM 1412 O O . SER A 1 185 ? 21.203 -17.064 10.923 1.00 52.16 185 SER A O 1
ATOM 1414 N N . GLY A 1 186 ? 19.564 -18.445 10.260 1.00 47.12 186 GLY A N 1
ATOM 1415 C CA . GLY A 1 186 ? 19.509 -19.199 11.520 1.00 47.12 186 GLY A CA 1
ATOM 1416 C C . GLY A 1 186 ? 19.035 -18.368 12.719 1.00 47.12 186 GLY A C 1
ATOM 1417 O O . GLY A 1 186 ? 19.207 -18.786 13.862 1.00 47.12 186 GLY A O 1
ATOM 1418 N N . THR A 1 187 ? 18.462 -17.189 12.466 1.00 49.56 187 THR A N 1
ATOM 1419 C CA . THR A 1 187 ? 17.787 -16.353 13.464 1.00 49.56 187 THR A CA 1
ATOM 1420 C C . THR A 1 187 ? 16.324 -16.771 13.598 1.00 49.56 187 THR A C 1
ATOM 1422 O O . THR A 1 187 ? 15.771 -17.419 12.711 1.00 49.56 187 THR A O 1
ATOM 1425 N N . SER A 1 188 ? 15.696 -16.453 14.730 1.00 52.00 188 SER A N 1
ATOM 1426 C CA . SER A 1 188 ? 14.294 -16.791 14.990 1.00 52.00 188 SER A CA 1
ATOM 1427 C C . SER A 1 188 ? 13.366 -16.157 13.947 1.00 52.00 188 SER A C 1
ATOM 1429 O O . SER A 1 188 ? 13.477 -14.973 13.629 1.00 52.00 188 SER A O 1
ATOM 1431 N N . ALA A 1 189 ? 12.461 -16.965 13.389 1.00 50.00 189 ALA A N 1
ATOM 1432 C CA . ALA A 1 189 ? 11.405 -16.500 12.499 1.00 50.00 189 ALA A CA 1
ATOM 1433 C C . ALA A 1 189 ? 10.384 -15.704 13.308 1.00 50.00 189 ALA A C 1
ATOM 1435 O O . ALA A 1 189 ? 9.487 -16.264 13.935 1.00 50.00 189 ALA A O 1
ATOM 1436 N N . ASP A 1 190 ? 10.551 -14.392 13.289 1.00 56.50 190 ASP A N 1
ATOM 1437 C CA . ASP A 1 190 ? 9.797 -13.499 14.144 1.00 56.50 190 ASP A CA 1
ATOM 1438 C C . ASP A 1 190 ? 8.680 -12.816 13.332 1.00 56.50 190 ASP A C 1
ATOM 1440 O O . ASP A 1 190 ? 8.931 -11.995 12.443 1.00 56.50 190 ASP A O 1
ATOM 1444 N N . TYR A 1 191 ? 7.430 -13.210 13.613 1.00 68.56 191 TYR A N 1
ATOM 1445 C CA . TYR A 1 191 ? 6.220 -12.483 13.223 1.00 68.56 191 TYR A CA 1
ATOM 1446 C C . TYR A 1 191 ? 5.669 -11.793 14.465 1.00 68.56 191 TYR A C 1
ATOM 1448 O O . TYR A 1 191 ? 5.081 -12.441 15.334 1.00 68.56 191 TYR A O 1
ATOM 1456 N N . TYR A 1 192 ? 5.889 -10.488 14.581 1.00 77.44 192 TYR A N 1
ATOM 1457 C CA . TYR A 1 192 ? 5.411 -9.728 15.729 1.00 77.44 192 TYR A CA 1
ATOM 1458 C C . TYR A 1 192 ? 4.897 -8.351 15.342 1.00 77.44 192 TYR A C 1
ATOM 1460 O O . TYR A 1 192 ? 5.216 -7.792 14.290 1.00 77.44 192 TYR A O 1
ATOM 1468 N N . THR A 1 193 ? 4.073 -7.814 16.236 1.00 87.06 193 THR A N 1
ATOM 1469 C CA . THR A 1 193 ? 3.536 -6.461 16.139 1.00 87.06 193 THR A CA 1
ATOM 1470 C C . THR A 1 193 ? 4.246 -5.568 17.147 1.00 87.06 193 THR A C 1
ATOM 1472 O O . THR A 1 193 ? 4.415 -5.954 18.303 1.00 87.06 193 THR A O 1
ATOM 1475 N N . SER A 1 194 ? 4.640 -4.380 16.704 1.00 92.75 194 SER A N 1
ATOM 1476 C CA . SER A 1 194 ? 5.149 -3.308 17.548 1.00 92.75 194 SER A CA 1
ATOM 1477 C C . SER A 1 194 ? 4.116 -2.192 17.620 1.00 92.75 194 SER A C 1
ATOM 1479 O O . SER A 1 194 ? 3.735 -1.612 16.601 1.00 92.75 194 SER A O 1
ATOM 1481 N N . TRP A 1 195 ? 3.643 -1.905 18.827 1.00 96.56 195 TRP A N 1
ATOM 1482 C CA . TRP A 1 195 ? 2.746 -0.790 19.102 1.00 96.56 195 TRP A CA 1
ATOM 1483 C C . TRP A 1 195 ? 3.519 0.332 19.759 1.00 96.56 195 TRP A C 1
ATOM 1485 O O . TRP A 1 195 ? 4.094 0.147 20.834 1.00 96.56 195 TRP A O 1
ATOM 1495 N N . MET A 1 196 ? 3.506 1.510 19.148 1.00 97.81 196 MET A N 1
ATOM 1496 C CA . MET A 1 196 ? 4.275 2.646 19.641 1.00 97.81 196 MET A CA 1
ATOM 1497 C C . MET A 1 196 ? 3.447 3.927 19.610 1.00 97.81 196 MET A C 1
ATOM 1499 O O . MET A 1 196 ? 2.504 4.070 18.830 1.00 97.81 196 MET A O 1
ATOM 1503 N N . ARG A 1 197 ? 3.823 4.871 20.465 1.00 97.88 197 ARG A N 1
ATOM 1504 C CA . ARG A 1 197 ? 3.291 6.230 20.510 1.00 97.88 197 ARG A CA 1
ATOM 1505 C C . ARG A 1 197 ? 4.342 7.194 19.987 1.00 97.88 197 ARG A C 1
ATOM 1507 O O . ARG A 1 197 ? 5.468 7.170 20.472 1.00 97.88 197 ARG A O 1
ATOM 1514 N N . VAL A 1 198 ? 3.971 8.069 19.058 1.00 98.25 198 VAL A N 1
ATOM 1515 C CA . VAL A 1 198 ? 4.870 9.113 18.550 1.00 98.25 198 VAL A CA 1
ATOM 1516 C C . VAL A 1 198 ? 4.991 10.254 19.563 1.00 98.25 198 VAL A C 1
ATOM 1518 O O . VAL A 1 198 ? 4.002 10.891 19.927 1.00 98.25 198 VAL A O 1
ATOM 1521 N N . ASN A 1 199 ? 6.215 10.523 20.006 1.00 97.56 199 ASN A N 1
ATOM 1522 C CA . ASN A 1 199 ? 6.560 11.549 20.990 1.00 97.56 199 ASN A CA 1
ATOM 1523 C C . ASN A 1 199 ? 6.916 12.875 20.327 1.00 97.56 199 ASN A C 1
ATOM 1525 O O . ASN A 1 199 ? 6.495 13.934 20.784 1.00 97.56 199 ASN A O 1
ATOM 1529 N N . SER A 1 200 ? 7.715 12.809 19.264 1.00 97.56 200 SER A N 1
ATOM 1530 C CA . SER A 1 200 ? 8.228 13.968 18.542 1.00 97.56 200 SER A CA 1
ATOM 1531 C C . SER A 1 200 ? 8.403 13.623 17.061 1.00 97.56 200 SER A C 1
ATOM 1533 O O . SER A 1 200 ? 8.598 12.461 16.699 1.00 97.56 200 SER A O 1
ATOM 1535 N N . VAL A 1 201 ? 8.294 14.636 16.196 1.00 97.44 201 VAL A N 1
ATOM 1536 C CA . VAL A 1 201 ? 8.440 14.490 14.742 1.00 97.44 201 VAL A CA 1
ATOM 1537 C C . VAL A 1 201 ? 9.406 15.546 14.224 1.00 97.44 201 VAL A C 1
ATOM 1539 O O . VAL A 1 201 ? 9.191 16.745 14.395 1.00 97.44 201 VAL A O 1
ATOM 1542 N N . ASN A 1 202 ? 10.455 15.099 13.541 1.00 95.94 202 ASN A N 1
ATOM 1543 C CA . ASN A 1 202 ? 11.360 15.926 12.759 1.00 95.94 202 ASN A CA 1
ATOM 1544 C C . ASN A 1 202 ? 11.175 15.600 11.273 1.00 95.94 202 ASN A C 1
ATOM 1546 O O . ASN A 1 202 ? 11.896 14.781 10.698 1.00 95.94 202 ASN A O 1
ATOM 1550 N N . ALA A 1 203 ? 10.198 16.266 10.655 1.00 89.38 203 ALA A N 1
ATOM 1551 C CA . ALA A 1 203 ? 9.823 16.032 9.265 1.00 89.38 203 ALA A CA 1
ATOM 1552 C C . ALA A 1 203 ? 11.010 16.213 8.307 1.00 89.38 203 ALA A C 1
ATOM 1554 O O . ALA A 1 203 ? 11.234 15.357 7.463 1.00 89.38 203 ALA A O 1
ATOM 1555 N N . VAL A 1 204 ? 11.830 17.257 8.498 1.00 87.88 204 VAL A N 1
ATOM 1556 C CA . VAL A 1 204 ? 12.979 17.585 7.626 1.00 87.88 204 VAL A CA 1
ATOM 1557 C C . VAL A 1 204 ? 13.997 16.446 7.553 1.00 87.88 204 VAL A C 1
ATOM 1559 O O . VAL A 1 204 ? 14.597 16.225 6.503 1.00 87.88 204 VAL A O 1
ATOM 1562 N N . LYS A 1 205 ? 14.193 15.728 8.662 1.00 92.19 205 LYS A N 1
ATOM 1563 C CA . LYS A 1 205 ? 15.111 14.588 8.743 1.00 92.19 205 LYS A CA 1
ATOM 1564 C C . LYS A 1 205 ? 14.432 13.237 8.513 1.00 92.19 205 LYS A C 1
ATOM 1566 O O . LYS A 1 205 ? 15.120 12.231 8.602 1.00 92.19 205 LYS A O 1
ATOM 1571 N N . ASN A 1 206 ? 13.122 13.203 8.249 1.00 93.62 206 ASN A N 1
ATOM 1572 C CA . ASN A 1 206 ? 12.329 11.970 8.264 1.00 93.62 206 ASN A CA 1
ATOM 1573 C C . ASN A 1 206 ? 12.576 11.143 9.532 1.00 93.62 206 ASN A C 1
ATOM 1575 O O . ASN A 1 206 ? 12.785 9.940 9.473 1.00 93.62 206 ASN A O 1
ATOM 1579 N N . TYR A 1 207 ? 12.584 11.807 10.684 1.00 96.69 207 TYR A N 1
ATOM 1580 C CA . TYR A 1 207 ? 12.913 11.180 11.957 1.00 96.69 207 TYR A CA 1
ATOM 1581 C C . TYR A 1 207 ? 11.780 11.383 12.953 1.00 96.69 207 TYR A C 1
ATOM 1583 O O . TYR A 1 207 ? 11.245 12.489 13.066 1.00 96.69 207 TYR A O 1
ATOM 1591 N N . ILE A 1 208 ? 11.430 10.333 13.687 1.00 98.12 208 ILE A N 1
ATOM 1592 C CA . ILE A 1 208 ? 10.451 10.390 14.775 1.00 98.12 208 ILE A CA 1
ATOM 1593 C C . ILE A 1 208 ? 11.025 9.741 16.028 1.00 98.12 208 ILE A C 1
ATOM 1595 O O . ILE A 1 208 ? 11.770 8.771 15.941 1.00 98.12 208 ILE A O 1
ATOM 1599 N N . GLU A 1 209 ? 10.639 10.241 17.196 1.00 98.25 209 GLU A N 1
ATOM 1600 C CA . GLU A 1 209 ? 10.893 9.543 18.458 1.00 98.25 209 GLU A CA 1
ATOM 1601 C C . GLU A 1 209 ? 9.602 8.920 18.939 1.00 98.25 209 GLU A C 1
ATOM 1603 O O . GLU A 1 209 ? 8.543 9.553 18.903 1.00 98.25 209 GLU A O 1
ATOM 1608 N N . VAL A 1 210 ? 9.686 7.684 19.407 1.00 98.31 210 VAL A N 1
ATOM 1609 C CA . VAL A 1 210 ? 8.524 6.907 19.814 1.00 98.31 210 VAL A CA 1
ATOM 1610 C C . VAL A 1 210 ? 8.763 6.226 21.151 1.00 98.31 210 VAL A C 1
ATOM 1612 O O . VAL A 1 210 ? 9.895 5.890 21.488 1.00 98.31 210 VAL A O 1
ATOM 1615 N N . THR A 1 211 ? 7.693 5.991 21.903 1.00 97.88 211 THR A N 1
ATOM 1616 C CA . THR A 1 211 ? 7.706 5.127 23.091 1.00 97.88 211 THR A CA 1
ATOM 1617 C C . THR A 1 211 ? 6.887 3.877 22.810 1.00 97.88 211 THR A C 1
ATOM 1619 O O . THR A 1 211 ? 5.769 3.967 22.301 1.00 97.88 211 THR A O 1
ATOM 1622 N N . LEU A 1 212 ? 7.428 2.714 23.155 1.00 96.69 212 LEU A N 1
ATOM 1623 C CA . LEU A 1 212 ? 6.721 1.443 23.063 1.00 96.69 212 LEU A CA 1
ATOM 1624 C C . LEU A 1 212 ? 5.595 1.379 24.109 1.00 96.69 212 LEU A C 1
ATOM 1626 O O . LEU A 1 212 ? 5.803 1.735 25.270 1.00 96.69 212 LEU A O 1
ATOM 1630 N N . TYR A 1 213 ? 4.410 0.907 23.718 1.00 96.75 213 TYR A N 1
ATOM 1631 C CA . TYR A 1 213 ? 3.345 0.633 24.689 1.00 96.75 213 TYR A CA 1
ATOM 1632 C C . TYR A 1 213 ? 3.725 -0.543 25.609 1.00 96.75 213 TYR A C 1
ATOM 1634 O O . TYR A 1 213 ? 4.343 -1.498 25.127 1.00 96.75 213 TYR A O 1
ATOM 1642 N N . PRO A 1 214 ? 3.343 -0.518 26.899 1.00 95.38 214 PRO A N 1
ATOM 1643 C CA . PRO A 1 214 ? 3.500 -1.663 27.792 1.00 95.38 214 PRO A CA 1
ATOM 1644 C C . PRO A 1 214 ? 2.769 -2.912 27.283 1.00 95.38 214 PRO A C 1
ATOM 1646 O O . PRO A 1 214 ? 1.743 -2.811 26.613 1.00 95.38 214 PRO A O 1
ATOM 1649 N N . ASP A 1 215 ? 3.247 -4.093 27.678 1.00 92.19 215 ASP A N 1
ATOM 1650 C CA . ASP A 1 215 ? 2.648 -5.386 27.307 1.00 92.19 215 ASP A CA 1
ATOM 1651 C C . ASP A 1 215 ? 1.160 -5.499 27.680 1.00 92.19 215 ASP A C 1
ATOM 1653 O O . ASP A 1 215 ? 0.372 -6.081 26.938 1.00 92.19 215 ASP A O 1
ATOM 1657 N N . ALA A 1 216 ? 0.759 -4.902 28.806 1.00 94.56 216 ALA A N 1
ATOM 1658 C CA . ALA A 1 216 ? -0.630 -4.897 29.266 1.00 94.56 216 ALA A CA 1
ATOM 1659 C C . ALA A 1 216 ? -1.567 -4.040 28.392 1.00 94.56 216 ALA A C 1
ATOM 1661 O O . ALA A 1 216 ? -2.777 -4.250 28.414 1.00 94.56 216 ALA A O 1
ATOM 1662 N N . ASP A 1 217 ? -1.013 -3.104 27.617 1.00 93.62 217 ASP A N 1
ATOM 1663 C CA . ASP A 1 217 ? -1.767 -2.126 26.830 1.00 93.62 217 ASP A CA 1
ATOM 1664 C C . ASP A 1 217 ? -1.833 -2.493 25.340 1.00 93.62 217 ASP A C 1
ATOM 1666 O O . ASP A 1 217 ? -2.240 -1.670 24.514 1.00 93.62 217 ASP A O 1
ATOM 1670 N N . VAL A 1 218 ? -1.438 -3.720 24.975 1.00 93.00 218 VAL A N 1
ATOM 1671 C CA . VAL A 1 218 ? -1.484 -4.214 23.594 1.00 93.00 218 VAL A CA 1
ATOM 1672 C C . VAL A 1 218 ? -2.380 -5.447 23.444 1.00 93.00 218 VAL A C 1
ATOM 1674 O O . VAL A 1 218 ? -2.410 -6.295 24.335 1.00 93.00 218 VAL A O 1
ATOM 1677 N N . PRO A 1 219 ? -3.067 -5.620 22.296 1.00 88.06 219 PRO A N 1
ATOM 1678 C CA . PRO A 1 219 ? -4.020 -6.719 22.105 1.00 88.06 219 PRO A CA 1
ATOM 1679 C C . PRO A 1 219 ? -3.452 -8.129 22.324 1.00 88.06 219 PRO A C 1
ATOM 1681 O O . PRO A 1 219 ? -4.160 -9.012 22.792 1.00 88.06 219 PRO A O 1
ATOM 1684 N N . ALA A 1 220 ? -2.176 -8.351 21.993 1.00 85.25 220 ALA A N 1
ATOM 1685 C CA . ALA A 1 220 ? -1.527 -9.656 22.127 1.00 85.25 220 ALA A CA 1
ATOM 1686 C C . ALA A 1 220 ? -0.989 -9.940 23.545 1.00 85.25 220 ALA A C 1
ATOM 1688 O O . ALA A 1 220 ? -0.414 -11.003 23.770 1.00 85.25 220 ALA A O 1
ATOM 1689 N N . GLY A 1 221 ? -1.099 -8.987 24.481 1.00 84.56 221 GLY A N 1
ATOM 1690 C CA . GLY A 1 221 ? -0.520 -9.089 25.828 1.00 84.56 221 GLY A CA 1
ATOM 1691 C C . GLY A 1 221 ? 1.014 -9.107 25.867 1.00 84.56 221 GLY A C 1
ATOM 1692 O O . GLY A 1 221 ? 1.600 -9.359 26.916 1.00 84.56 221 GLY A O 1
ATOM 1693 N N . LYS A 1 222 ? 1.667 -8.892 24.719 1.00 86.75 222 LYS A N 1
ATOM 1694 C CA . LYS A 1 222 ? 3.117 -8.788 24.566 1.00 86.75 222 LYS A CA 1
ATOM 1695 C C . LYS A 1 222 ? 3.442 -7.865 23.401 1.00 86.75 222 LYS A C 1
ATOM 1697 O O . LYS A 1 222 ? 2.950 -8.076 22.290 1.00 86.75 222 LYS A O 1
ATOM 1702 N N . ASN A 1 223 ? 4.267 -6.860 23.657 1.00 90.50 223 ASN A N 1
ATOM 1703 C CA . ASN A 1 223 ? 4.747 -5.917 22.664 1.00 90.50 223 ASN A CA 1
ATOM 1704 C C . ASN A 1 223 ? 6.222 -6.183 22.347 1.00 90.50 223 ASN A C 1
ATOM 1706 O O . ASN A 1 223 ? 6.950 -6.814 23.114 1.00 90.50 223 ASN A O 1
ATOM 1710 N N . PHE A 1 224 ? 6.665 -5.713 21.188 1.00 90.56 224 PHE A N 1
ATOM 1711 C CA . PHE A 1 224 ? 8.015 -5.959 20.697 1.00 90.56 224 PHE A CA 1
ATOM 1712 C C . PHE A 1 224 ? 8.630 -4.664 20.170 1.00 90.56 224 PHE A C 1
ATOM 1714 O O . PHE A 1 224 ? 7.911 -3.837 19.602 1.00 90.56 224 PHE A O 1
ATOM 1721 N N . PRO A 1 225 ? 9.945 -4.462 20.341 1.00 91.69 225 PRO A N 1
ATOM 1722 C CA . PRO A 1 225 ? 10.609 -3.259 19.862 1.00 91.69 225 PRO A CA 1
ATOM 1723 C C . PRO A 1 225 ? 10.542 -3.141 18.328 1.00 91.69 225 PRO A C 1
ATOM 1725 O O . PRO A 1 225 ? 10.505 -4.161 17.628 1.00 91.69 225 PRO A O 1
ATOM 1728 N N . PRO A 1 226 ? 10.540 -1.910 17.784 1.00 92.69 226 PRO A N 1
ATOM 1729 C CA . PRO A 1 226 ? 10.650 -1.696 16.346 1.00 92.69 226 PRO A CA 1
ATOM 1730 C C . PRO A 1 226 ? 12.013 -2.159 15.824 1.00 92.69 226 PRO A C 1
ATOM 1732 O O . PRO A 1 226 ? 13.004 -2.181 16.555 1.00 92.69 226 PRO A O 1
ATOM 1735 N N . CYS A 1 227 ? 12.077 -2.495 14.539 1.00 87.06 227 CYS A N 1
ATOM 1736 C CA . CYS A 1 227 ? 13.321 -2.856 13.867 1.00 87.06 227 CYS A CA 1
ATOM 1737 C C . CYS A 1 227 ? 13.354 -2.325 12.430 1.00 87.06 227 CYS A C 1
ATOM 1739 O O . CYS A 1 227 ? 12.358 -1.817 11.907 1.00 87.06 227 CYS A O 1
ATOM 1741 N N . GLU A 1 228 ? 14.525 -2.418 11.804 1.00 86.69 228 GLU A N 1
ATOM 1742 C CA . GLU A 1 228 ? 14.736 -1.996 10.421 1.00 86.69 228 GLU A CA 1
ATOM 1743 C C . GLU A 1 228 ? 13.813 -2.753 9.457 1.00 86.69 228 GLU A C 1
ATOM 1745 O O . GLU A 1 228 ? 13.468 -3.913 9.680 1.00 86.69 228 GLU A O 1
ATOM 1750 N N . LEU A 1 229 ? 13.420 -2.094 8.365 1.00 83.50 229 LEU A N 1
ATOM 1751 C CA . LEU A 1 229 ? 12.506 -2.599 7.330 1.00 83.50 229 LEU A CA 1
ATOM 1752 C C . LEU A 1 229 ? 11.052 -2.808 7.774 1.00 83.50 229 LEU A C 1
ATOM 1754 O O . LEU A 1 229 ? 10.210 -3.138 6.937 1.00 83.50 229 LEU A O 1
ATOM 1758 N N . MET A 1 230 ? 10.724 -2.577 9.046 1.00 86.81 230 MET A N 1
ATOM 1759 C CA . MET A 1 230 ? 9.345 -2.608 9.521 1.00 86.81 230 MET A CA 1
ATOM 1760 C C . MET A 1 230 ? 8.512 -1.528 8.826 1.00 86.81 230 MET A C 1
ATOM 1762 O O . MET A 1 230 ? 8.864 -0.347 8.835 1.00 86.81 230 MET A O 1
ATOM 1766 N N . ASN A 1 231 ? 7.370 -1.930 8.270 1.00 90.44 231 ASN A N 1
ATOM 1767 C CA . ASN A 1 231 ? 6.348 -0.988 7.832 1.00 90.44 231 ASN A CA 1
ATOM 1768 C C . ASN A 1 231 ? 5.485 -0.599 9.027 1.00 90.44 231 ASN A C 1
ATOM 1770 O O . ASN A 1 231 ? 4.998 -1.467 9.754 1.00 90.44 231 ASN A O 1
ATOM 1774 N N . ILE A 1 232 ? 5.289 0.703 9.202 1.00 94.62 232 ILE A N 1
ATOM 1775 C CA . ILE A 1 232 ? 4.452 1.284 10.246 1.00 94.62 232 ILE A CA 1
ATOM 1776 C C . ILE A 1 232 ? 3.288 2.048 9.625 1.00 94.62 232 ILE A C 1
ATOM 1778 O O . ILE A 1 232 ? 3.421 2.652 8.561 1.00 94.62 232 ILE A O 1
ATOM 1782 N N . ALA A 1 233 ? 2.149 2.046 10.308 1.00 96.25 233 ALA A N 1
ATOM 1783 C CA . ALA A 1 233 ? 0.966 2.799 9.918 1.00 96.25 233 ALA A CA 1
ATOM 1784 C C . ALA A 1 233 ? 0.291 3.424 11.143 1.00 96.25 233 ALA A C 1
ATOM 1786 O O . ALA A 1 233 ? 0.269 2.826 12.224 1.00 96.25 233 ALA A O 1
ATOM 1787 N N . ARG A 1 234 ? -0.287 4.618 10.975 1.00 97.19 234 ARG A N 1
ATOM 1788 C CA . ARG A 1 234 ? -1.138 5.240 11.994 1.00 97.19 234 ARG A CA 1
ATOM 1789 C C . ARG A 1 234 ? -2.399 4.403 12.210 1.00 97.19 234 ARG A C 1
ATOM 1791 O O . ARG A 1 234 ? -3.224 4.228 11.324 1.00 97.19 234 ARG A O 1
ATOM 1798 N N . TYR A 1 235 ? -2.581 3.941 13.433 1.00 96.69 235 TYR A N 1
ATOM 1799 C CA . TYR A 1 235 ? -3.802 3.284 13.877 1.00 96.69 235 TYR A CA 1
ATOM 1800 C C . TYR A 1 235 ? -4.826 4.293 14.413 1.00 96.69 235 TYR A C 1
ATOM 1802 O O . TYR A 1 235 ? -6.028 4.148 14.196 1.00 96.69 235 TYR A O 1
ATOM 1810 N N . GLY A 1 236 ? -4.331 5.350 15.061 1.00 97.50 236 GLY A N 1
ATOM 1811 C CA . GLY A 1 236 ? -5.120 6.429 15.646 1.00 97.50 236 GLY A CA 1
ATOM 1812 C C . GLY A 1 236 ? -4.234 7.542 16.205 1.00 97.50 236 GLY A C 1
ATOM 1813 O O . GLY A 1 236 ? -3.045 7.612 15.887 1.00 97.50 236 GLY A O 1
ATOM 1814 N N . ASN A 1 237 ? -4.784 8.395 17.064 1.00 98.31 237 ASN A N 1
ATOM 1815 C CA . ASN A 1 237 ? -4.043 9.471 17.722 1.00 98.31 237 ASN A CA 1
ATOM 1816 C C . ASN A 1 237 ? -4.610 9.722 19.122 1.00 98.31 237 ASN A C 1
ATOM 1818 O O . ASN A 1 237 ? -5.817 9.698 19.330 1.00 98.31 237 ASN A O 1
ATOM 1822 N N . GLN A 1 238 ? -3.751 9.967 20.105 1.00 97.50 238 GLN A N 1
ATOM 1823 C CA . GLN A 1 238 ? -4.183 10.115 21.494 1.00 97.50 238 GLN A CA 1
ATOM 1824 C C . GLN A 1 238 ? -5.074 11.331 21.753 1.00 97.50 238 GLN A C 1
ATOM 1826 O O . GLN A 1 238 ? -5.892 11.291 22.668 1.00 97.50 238 GLN A O 1
ATOM 1831 N N . THR A 1 239 ? -4.900 12.410 20.990 1.00 96.56 239 THR A 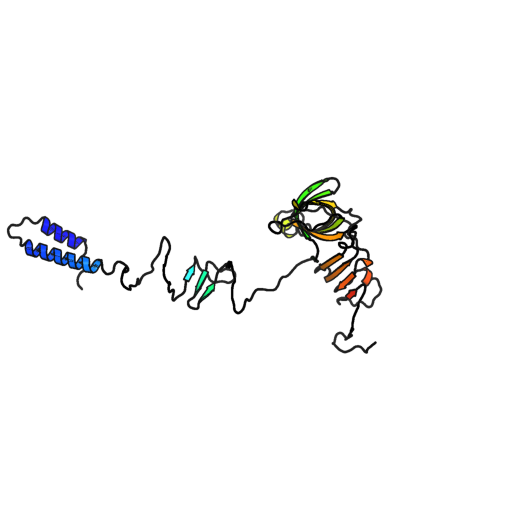N 1
ATOM 1832 C CA . THR A 1 239 ? -5.509 13.711 21.301 1.00 96.56 239 THR A CA 1
ATOM 1833 C C . THR A 1 239 ? -6.170 14.376 20.106 1.00 96.56 239 THR A C 1
ATOM 1835 O O . THR A 1 239 ? -7.192 15.029 20.276 1.00 96.56 239 THR A O 1
ATOM 1838 N N . ASP A 1 240 ? -5.607 14.236 18.906 1.00 97.06 240 ASP A N 1
ATOM 1839 C CA . ASP A 1 240 ? -6.163 14.846 17.700 1.00 97.06 240 ASP A CA 1
ATOM 1840 C C . ASP A 1 240 ? -7.261 13.955 17.107 1.00 97.06 240 ASP A C 1
ATOM 1842 O O . ASP A 1 240 ? -6.983 12.935 16.472 1.00 97.06 240 ASP A O 1
ATOM 1846 N N . GLU A 1 241 ? -8.517 14.353 17.305 1.00 96.62 241 GLU A N 1
ATOM 1847 C CA . GLU A 1 241 ? -9.700 13.627 16.833 1.00 96.62 241 GLU A CA 1
ATOM 1848 C C . GLU A 1 241 ? -9.725 13.432 15.309 1.00 96.62 241 GLU A C 1
ATOM 1850 O O . GLU A 1 241 ? -10.217 12.409 14.824 1.00 96.62 241 GLU A O 1
ATOM 1855 N N . SER A 1 242 ? -9.139 14.352 14.533 1.00 96.31 242 SER A N 1
ATOM 1856 C CA . SER A 1 242 ? -9.071 14.210 13.072 1.00 96.31 242 SER A CA 1
ATOM 1857 C C . SER A 1 242 ? -8.177 13.038 12.640 1.00 96.31 242 SER A C 1
ATOM 1859 O O . SER A 1 242 ? -8.375 12.448 11.574 1.00 96.31 242 SER A O 1
ATOM 1861 N N . LEU A 1 243 ? -7.255 12.633 13.519 1.00 96.38 243 LEU A N 1
ATOM 1862 C CA . LEU A 1 243 ? -6.297 11.547 13.335 1.00 96.38 243 LEU A CA 1
ATOM 1863 C C . LEU A 1 243 ? -6.656 10.291 14.152 1.00 96.38 243 LEU A C 1
ATOM 1865 O O . LEU A 1 243 ? -5.852 9.363 14.266 1.00 96.38 243 LEU A O 1
ATOM 1869 N N . GLN A 1 244 ? -7.875 10.196 14.681 1.00 97.50 244 GLN A N 1
ATOM 1870 C CA . GLN A 1 244 ? -8.354 9.032 15.441 1.00 97.50 244 GLN A CA 1
ATOM 1871 C C . GLN A 1 244 ? -9.079 7.987 14.588 1.00 97.50 244 GLN A C 1
ATOM 1873 O O . GLN A 1 244 ? -9.738 7.088 15.112 1.00 97.50 244 GLN A O 1
ATOM 1878 N N . SER A 1 245 ? -8.998 8.094 13.264 1.00 95.69 245 SER A N 1
ATOM 1879 C CA . SER A 1 245 ? -9.674 7.166 12.363 1.00 95.69 245 SER A CA 1
ATOM 1880 C C . SER A 1 245 ? -8.706 6.553 11.361 1.00 95.69 245 SER A C 1
ATOM 1882 O O . SER A 1 245 ? -7.863 7.250 10.797 1.00 95.69 245 SER A O 1
ATOM 1884 N N . CYS A 1 246 ? -8.861 5.259 11.098 1.00 95.69 246 CYS A N 1
ATOM 1885 C CA . CYS A 1 246 ? -8.151 4.556 10.036 1.00 95.69 246 CYS A CA 1
ATOM 1886 C C . CYS A 1 246 ? -9.105 3.590 9.333 1.00 95.69 246 CYS A C 1
ATOM 1888 O O . CYS A 1 246 ? -10.188 3.281 9.833 1.00 95.69 246 CYS A O 1
ATOM 1890 N N . PHE A 1 247 ? -8.740 3.185 8.128 1.00 94.44 247 PHE A N 1
ATOM 1891 C CA . PHE A 1 247 ? -9.455 2.186 7.347 1.00 94.44 247 PHE A CA 1
ATOM 1892 C C . PHE A 1 247 ? -8.452 1.107 6.964 1.00 94.44 247 PHE A C 1
ATOM 1894 O O . PHE A 1 247 ? -7.323 1.440 6.601 1.00 94.44 247 PHE A O 1
ATOM 1901 N N . TYR A 1 248 ? -8.827 -0.163 7.064 1.00 94.25 248 TYR A N 1
ATOM 1902 C CA . TYR A 1 248 ? -7.941 -1.247 6.669 1.00 94.25 248 TYR A CA 1
ATOM 1903 C C . TYR A 1 248 ? -8.698 -2.442 6.098 1.00 94.25 248 TYR A C 1
ATOM 1905 O O . TYR A 1 248 ? -9.873 -2.670 6.390 1.00 94.25 248 TYR A O 1
ATOM 1913 N N . ILE A 1 249 ? -7.995 -3.195 5.259 1.00 94.19 249 ILE A N 1
ATOM 1914 C CA . ILE A 1 249 ? -8.434 -4.478 4.716 1.00 94.19 249 ILE A CA 1
ATOM 1915 C C . ILE A 1 249 ? -7.504 -5.527 5.304 1.00 94.19 249 ILE A C 1
ATOM 1917 O O . ILE A 1 249 ? -6.290 -5.391 5.185 1.00 94.19 249 ILE A O 1
ATOM 1921 N N . SER A 1 250 ? -8.055 -6.558 5.932 1.00 90.31 250 SER A N 1
ATOM 1922 C CA . SER A 1 250 ? -7.263 -7.651 6.482 1.00 90.31 250 SER A CA 1
ATOM 1923 C C . SER A 1 250 ? -7.642 -8.963 5.820 1.00 90.31 250 SER A C 1
ATOM 1925 O O . SER A 1 250 ? -8.774 -9.436 5.937 1.00 90.31 250 SER A O 1
ATOM 1927 N N . SER A 1 251 ? -6.670 -9.569 5.141 1.00 86.31 251 SER A N 1
ATOM 1928 C CA . SER A 1 251 ? -6.811 -10.932 4.620 1.00 86.31 251 SER A CA 1
ATOM 1929 C C . SER A 1 251 ? -6.802 -11.982 5.734 1.00 86.31 251 SER A C 1
ATOM 1931 O O . SER A 1 251 ? -7.442 -13.019 5.591 1.00 86.31 251 SER A O 1
ATOM 1933 N N . SER A 1 252 ? -6.119 -11.706 6.851 1.00 83.56 252 SER A N 1
ATOM 1934 C CA . SER A 1 252 ? -6.040 -12.621 7.996 1.00 83.56 252 SER A CA 1
ATOM 1935 C C . SER A 1 252 ? -7.325 -12.633 8.822 1.00 83.56 252 SER A C 1
ATOM 1937 O O . SER A 1 252 ? -7.778 -13.695 9.241 1.00 83.56 252 SER A O 1
ATOM 1939 N N . GLU A 1 253 ? -7.948 -11.467 9.002 1.00 86.88 253 GLU A N 1
ATOM 1940 C CA . GLU A 1 253 ? -9.236 -11.343 9.686 1.00 86.88 253 GLU A CA 1
ATOM 1941 C C . GLU A 1 253 ? -10.434 -11.568 8.745 1.00 86.88 253 GLU A C 1
ATOM 1943 O O . GLU A 1 253 ? -11.562 -11.668 9.215 1.00 86.88 253 GLU A O 1
ATOM 1948 N N . GLY A 1 254 ? -10.222 -11.616 7.425 1.00 90.00 254 GLY A N 1
ATOM 1949 C CA . GLY A 1 254 ? -11.297 -11.792 6.442 1.00 90.00 254 GLY A CA 1
ATOM 1950 C C . GLY A 1 254 ? -12.316 -10.649 6.445 1.00 90.00 254 GLY A C 1
ATOM 1951 O O . GLY A 1 254 ? -13.510 -10.882 6.261 1.00 90.00 254 GLY A O 1
ATOM 1952 N N . ARG A 1 255 ? -11.870 -9.414 6.710 1.00 93.00 255 ARG A N 1
ATOM 1953 C CA . ARG A 1 255 ? -12.766 -8.260 6.864 1.00 93.00 255 ARG A CA 1
ATOM 1954 C C . ARG A 1 255 ? -12.148 -6.935 6.436 1.00 93.00 255 ARG A C 1
ATOM 1956 O O . ARG A 1 255 ? -10.932 -6.739 6.444 1.00 93.00 255 ARG A O 1
ATOM 1963 N N . ILE A 1 256 ? -13.033 -6.010 6.091 1.00 95.62 256 ILE A N 1
ATOM 1964 C CA . ILE A 1 256 ? -12.761 -4.597 5.845 1.00 95.62 256 ILE A CA 1
ATOM 1965 C C . ILE A 1 256 ? -13.298 -3.817 7.036 1.00 95.62 256 ILE A C 1
ATOM 1967 O O . ILE A 1 256 ? -14.459 -3.986 7.410 1.00 95.62 256 ILE A O 1
ATOM 1971 N N . VAL A 1 257 ? -12.477 -2.951 7.621 1.00 96.38 257 VAL A N 1
ATOM 1972 C CA . VAL A 1 257 ? -12.817 -2.256 8.863 1.00 96.38 257 VAL A CA 1
ATOM 1973 C C . VAL A 1 257 ? -12.550 -0.764 8.731 1.00 96.38 257 VAL A C 1
ATOM 1975 O O . VAL A 1 257 ? -11.474 -0.332 8.315 1.00 96.38 257 VAL A O 1
ATOM 1978 N N . LYS A 1 258 ? -13.533 0.039 9.142 1.00 97.25 258 LYS A N 1
ATOM 1979 C CA . LYS A 1 258 ? -13.361 1.456 9.453 1.00 97.25 258 LYS A CA 1
ATOM 1980 C C . LYS A 1 258 ? -13.349 1.615 10.967 1.00 97.25 258 LYS A C 1
ATOM 1982 O O . LYS A 1 258 ? -14.363 1.375 11.623 1.00 97.25 258 LYS A O 1
ATOM 1987 N N . LEU A 1 259 ? -12.221 2.076 11.494 1.00 96.62 259 LEU A N 1
ATOM 1988 C CA . LEU A 1 259 ? -12.092 2.461 12.892 1.00 96.62 259 LEU A CA 1
ATOM 1989 C C . LEU A 1 259 ? -12.250 3.972 13.069 1.00 96.62 259 LEU A C 1
ATOM 1991 O O . LEU A 1 259 ? -11.885 4.762 12.187 1.00 96.62 259 LEU A O 1
ATOM 1995 N N . THR A 1 260 ? -12.773 4.364 14.226 1.00 96.12 260 THR A N 1
ATOM 1996 C CA . THR A 1 260 ? -12.996 5.751 14.656 1.00 96.12 260 THR A CA 1
ATOM 1997 C C . THR A 1 260 ? -12.702 5.911 16.147 1.00 96.12 260 THR A C 1
ATOM 1999 O O . THR A 1 260 ? -12.899 4.977 16.918 1.00 96.12 260 THR A O 1
ATOM 2002 N N . GLY A 1 261 ? -12.257 7.092 16.583 1.00 96.88 261 GLY A N 1
ATOM 2003 C CA . GLY A 1 261 ? -12.000 7.370 18.004 1.00 96.88 261 GLY A CA 1
ATOM 2004 C C . GLY A 1 261 ? -10.843 6.566 18.620 1.00 96.88 261 GLY A C 1
ATOM 2005 O O . GLY A 1 261 ? -10.843 6.322 19.825 1.00 96.88 261 GLY A O 1
ATOM 2006 N N . VAL A 1 262 ? -9.895 6.083 17.812 1.00 97.69 262 VAL A N 1
ATOM 2007 C CA . VAL A 1 262 ? -8.793 5.224 18.267 1.00 97.69 262 VAL A CA 1
ATOM 2008 C C . VAL A 1 262 ? -7.713 6.057 18.954 1.00 97.69 262 VAL A C 1
ATOM 2010 O O . VAL A 1 262 ? -7.004 6.822 18.300 1.00 97.69 262 VAL A O 1
ATOM 2013 N N . THR A 1 263 ? -7.544 5.863 20.261 1.00 97.62 263 THR A N 1
ATOM 2014 C CA . THR A 1 263 ? -6.569 6.594 21.097 1.00 97.62 263 THR A CA 1
ATOM 2015 C C . THR A 1 263 ? -5.497 5.701 21.725 1.00 97.62 263 THR A C 1
ATOM 2017 O O . THR A 1 263 ? -4.510 6.203 22.267 1.00 97.62 263 THR A O 1
ATOM 2020 N N . LYS A 1 264 ? -5.665 4.376 21.653 1.00 96.75 264 LYS A N 1
ATOM 2021 C CA . LYS A 1 264 ? -4.783 3.359 22.245 1.00 96.75 264 LYS A CA 1
ATOM 2022 C C . LYS A 1 264 ? -4.823 2.059 21.413 1.00 96.75 264 LYS A C 1
ATOM 2024 O O . LYS A 1 264 ? -5.741 1.901 20.607 1.00 96.75 264 LYS A O 1
ATOM 2029 N N . PRO A 1 265 ? -3.849 1.141 21.569 1.00 96.19 265 PRO A N 1
ATOM 2030 C CA . PRO A 1 265 ? -3.790 -0.098 20.784 1.00 96.19 265 PRO A CA 1
ATOM 2031 C C . PRO A 1 265 ? -4.974 -1.050 20.992 1.00 96.19 265 PRO A C 1
ATOM 2033 O O . PRO A 1 265 ? -5.488 -1.617 20.028 1.00 96.19 265 PRO A O 1
ATOM 2036 N N . ILE A 1 266 ? -5.398 -1.243 22.245 1.00 95.38 266 ILE A N 1
ATOM 2037 C CA . ILE A 1 266 ? -6.567 -2.066 22.576 1.00 95.38 266 ILE A CA 1
ATOM 2038 C C . ILE A 1 266 ? -7.822 -1.271 22.233 1.00 95.38 266 ILE A C 1
ATOM 2040 O O . ILE A 1 266 ? -8.085 -0.230 22.830 1.00 95.38 266 ILE A O 1
ATOM 2044 N N . LEU A 1 267 ? -8.585 -1.766 21.266 1.00 94.69 267 LEU A N 1
ATOM 2045 C CA . LEU A 1 267 ? -9.833 -1.139 20.858 1.00 94.69 267 LEU A CA 1
ATOM 2046 C C . LEU A 1 267 ? -10.937 -1.373 21.885 1.00 94.69 267 LEU A C 1
ATOM 2048 O O . LEU A 1 267 ? -11.070 -2.470 22.424 1.00 94.69 267 LEU A O 1
ATOM 2052 N N . ASP A 1 268 ? -11.762 -0.352 22.066 1.00 93.75 268 ASP A N 1
ATOM 2053 C CA . ASP A 1 268 ? -13.068 -0.459 22.698 1.00 93.75 268 ASP A CA 1
ATOM 2054 C C . ASP A 1 268 ? -14.135 -0.726 21.609 1.00 93.75 268 ASP A C 1
ATOM 2056 O O . ASP A 1 268 ? -13.953 -0.363 20.444 1.00 93.75 268 ASP A O 1
ATOM 2060 N N . ASP A 1 269 ? -15.271 -1.339 21.955 1.00 93.25 269 ASP A N 1
ATOM 2061 C CA . ASP A 1 269 ? -16.295 -1.758 20.972 1.00 93.25 269 ASP A CA 1
ATOM 2062 C C . ASP A 1 269 ? -16.815 -0.598 20.105 1.00 93.25 269 ASP A C 1
ATOM 2064 O O . ASP A 1 269 ? -17.063 -0.750 18.907 1.00 93.25 269 ASP A O 1
ATOM 2068 N N . TYR A 1 270 ? -16.910 0.601 20.687 1.00 92.38 270 TYR A N 1
ATOM 2069 C CA . TYR A 1 270 ? -17.334 1.810 19.977 1.00 92.38 270 TYR A CA 1
ATOM 2070 C C . TYR A 1 270 ? -16.312 2.300 18.941 1.00 92.38 270 TYR A C 1
ATOM 2072 O O . TYR A 1 270 ? -16.638 3.165 18.127 1.00 92.38 270 TYR A O 1
ATOM 2080 N N . ASN A 1 271 ? -15.075 1.785 18.949 1.00 95.75 271 ASN A N 1
ATOM 2081 C CA . ASN A 1 271 ? -14.084 2.150 17.943 1.00 95.75 271 ASN A CA 1
ATOM 2082 C C . ASN A 1 271 ? -14.401 1.568 16.567 1.00 95.75 271 ASN A C 1
ATOM 2084 O O . ASN A 1 271 ? -13.922 2.095 15.562 1.00 95.75 271 ASN A O 1
ATOM 2088 N N . TYR A 1 272 ? -15.200 0.505 16.502 1.00 95.12 272 TYR A N 1
ATOM 2089 C CA . TYR A 1 272 ? -15.652 -0.063 15.243 1.00 95.12 272 TYR A CA 1
ATOM 2090 C C . TYR A 1 272 ? -16.770 0.814 14.672 1.00 95.12 272 TYR A C 1
ATOM 2092 O O . TYR A 1 272 ? -17.914 0.760 15.113 1.00 95.12 272 TYR A O 1
ATOM 2100 N N . GLY A 1 273 ? -16.442 1.637 13.676 1.00 94.62 273 GLY A N 1
ATOM 2101 C CA . GLY A 1 273 ? -17.432 2.455 12.971 1.00 94.62 273 GLY A CA 1
ATOM 2102 C C . GLY A 1 273 ? -18.187 1.649 11.914 1.00 94.62 273 GLY A C 1
ATOM 2103 O O . GLY A 1 273 ? -19.404 1.782 11.772 1.00 94.62 273 GLY A O 1
ATOM 2104 N N . MET A 1 274 ? -17.464 0.794 11.182 1.00 96.00 274 MET A N 1
ATOM 2105 C CA . MET A 1 274 ? -18.029 -0.119 10.188 1.00 96.00 274 MET A CA 1
ATOM 2106 C C . MET A 1 274 ? -17.140 -1.353 10.010 1.00 96.00 274 MET A C 1
ATOM 2108 O O . MET A 1 274 ? -15.915 -1.236 10.011 1.00 96.00 274 MET A O 1
ATOM 2112 N N . VAL A 1 275 ? -17.752 -2.518 9.809 1.00 96.31 275 VAL A N 1
ATOM 2113 C CA . VAL A 1 275 ? -17.083 -3.777 9.468 1.00 96.31 275 VAL A CA 1
ATOM 2114 C C . VAL A 1 275 ? -17.867 -4.490 8.377 1.00 96.31 275 VAL A C 1
ATOM 2116 O O . VAL A 1 275 ? -19.082 -4.627 8.486 1.00 96.31 275 VAL A O 1
ATOM 2119 N N . PHE A 1 276 ? -17.170 -4.972 7.356 1.00 96.25 276 PHE A N 1
ATOM 2120 C CA . PHE A 1 276 ? -17.710 -5.844 6.319 1.00 96.25 276 PHE A CA 1
ATOM 2121 C C . PHE A 1 276 ? -16.870 -7.123 6.241 1.00 96.25 276 PHE A C 1
ATOM 2123 O O . PHE A 1 276 ? -15.654 -7.023 6.085 1.00 96.25 276 PHE A O 1
ATOM 2130 N N . GLY A 1 277 ? -17.494 -8.297 6.342 1.00 94.69 277 GLY A N 1
ATOM 2131 C CA . GLY A 1 277 ? -16.806 -9.596 6.373 1.00 94.69 277 GLY A CA 1
ATOM 2132 C C . GLY A 1 277 ? -17.080 -10.354 7.670 1.00 94.69 277 GLY A C 1
ATOM 2133 O O . GLY A 1 277 ? -18.226 -10.381 8.130 1.00 94.69 277 GLY A O 1
ATOM 2134 N N . ASP A 1 278 ? -16.040 -10.931 8.281 1.00 91.75 278 ASP A N 1
ATOM 2135 C CA . ASP A 1 278 ? -16.156 -11.559 9.603 1.00 91.75 278 ASP A CA 1
ATOM 2136 C C . ASP A 1 278 ? -16.388 -10.523 10.718 1.00 91.75 278 ASP A C 1
ATOM 2138 O O . ASP A 1 278 ? -15.775 -9.449 10.771 1.00 91.75 278 ASP A O 1
ATOM 2142 N N . MET A 1 279 ? -17.294 -10.849 11.639 1.00 92.19 279 MET A N 1
ATOM 2143 C CA . MET A 1 279 ? -17.728 -9.922 12.681 1.00 92.19 279 MET A CA 1
ATOM 2144 C C . MET A 1 279 ? -16.719 -9.827 13.836 1.00 92.19 279 MET A C 1
ATOM 2146 O O . MET A 1 279 ? -16.106 -10.831 14.210 1.00 92.19 279 MET A O 1
ATOM 2150 N N . PRO A 1 280 ? -16.550 -8.642 14.455 1.00 90.00 280 PRO A N 1
ATOM 2151 C CA . PRO A 1 280 ? -15.806 -8.511 15.704 1.00 90.00 280 PRO A CA 1
ATOM 2152 C C . PRO A 1 280 ? -16.399 -9.376 16.820 1.00 90.00 280 PRO A C 1
ATOM 2154 O O . PRO A 1 280 ? -17.604 -9.633 16.845 1.00 90.00 280 PRO A O 1
ATOM 2157 N N . GLU A 1 281 ? -15.565 -9.775 17.780 1.00 88.44 281 GLU A N 1
ATOM 2158 C CA . GLU A 1 281 ? -15.983 -10.644 18.890 1.00 88.44 281 GLU A CA 1
ATOM 2159 C C . GLU A 1 281 ? -17.135 -10.055 19.714 1.00 88.44 281 GLU A C 1
ATOM 2161 O O . GLU A 1 281 ? -18.054 -10.781 20.086 1.00 88.44 281 GLU A O 1
ATOM 2166 N N . PHE A 1 282 ? -17.159 -8.733 19.922 1.00 90.38 282 PHE A N 1
ATOM 2167 C CA . PHE A 1 282 ? -18.261 -8.088 20.640 1.00 90.38 282 PHE A CA 1
ATOM 2168 C C . PHE A 1 282 ? -19.599 -8.178 19.897 1.00 90.38 282 PHE A C 1
ATOM 2170 O O . PHE A 1 282 ? -20.637 -8.182 20.536 1.00 90.38 282 PHE A O 1
ATOM 2177 N N . VAL A 1 283 ? -19.607 -8.264 18.561 1.00 90.56 283 VAL A N 1
ATOM 2178 C CA . VAL A 1 283 ? -20.846 -8.454 17.787 1.00 90.56 283 VAL A CA 1
ATOM 2179 C C . VAL A 1 283 ? -21.266 -9.920 17.828 1.00 90.56 283 VAL A C 1
ATOM 2181 O O . VAL A 1 283 ? -22.450 -10.228 17.959 1.00 90.56 283 VAL A O 1
ATOM 2184 N N . LYS A 1 284 ? -20.294 -10.837 17.756 1.00 88.38 284 LYS A N 1
ATOM 2185 C CA . LYS A 1 284 ? -20.529 -12.284 17.872 1.00 88.38 284 LYS A CA 1
ATOM 2186 C C . LYS A 1 284 ? -21.104 -12.673 19.238 1.00 88.38 284 LYS A C 1
ATOM 2188 O O . LYS A 1 284 ? -21.840 -13.652 19.316 1.00 88.38 284 LYS A O 1
ATOM 2193 N N . SER A 1 285 ? -20.814 -11.911 20.293 1.00 89.06 285 SER A N 1
ATOM 2194 C CA . SER A 1 285 ? -21.325 -12.167 21.645 1.00 89.06 285 SER A CA 1
ATOM 2195 C C . SER A 1 285 ? -22.769 -11.699 21.885 1.00 89.06 285 SER A C 1
ATOM 2197 O O . SER A 1 285 ? -23.343 -12.048 22.915 1.00 89.06 285 SER A O 1
ATOM 2199 N N . LEU A 1 286 ? -23.390 -10.967 20.949 1.00 89.12 286 LEU A N 1
ATOM 2200 C CA . LEU A 1 286 ? -24.737 -10.386 21.100 1.00 89.12 286 LEU A CA 1
ATOM 2201 C C . LEU A 1 286 ? -25.905 -11.367 20.859 1.00 89.12 286 LEU A C 1
ATOM 2203 O O . LEU A 1 286 ? -27.037 -10.918 20.700 1.00 89.12 286 LEU A O 1
ATOM 2207 N N . ASP A 1 287 ? -25.654 -12.680 20.807 1.00 86.56 287 ASP A N 1
ATOM 2208 C CA . ASP A 1 287 ? -26.657 -13.726 20.504 1.00 86.56 287 ASP A CA 1
ATOM 2209 C C . ASP A 1 287 ? -27.512 -13.413 19.255 1.00 86.56 287 ASP A C 1
ATOM 2211 O O . ASP A 1 287 ? -28.715 -13.663 19.176 1.00 86.56 287 ASP A O 1
ATOM 2215 N N . LEU A 1 288 ? -26.878 -12.797 18.256 1.00 89.69 288 LEU A N 1
ATOM 2216 C CA . LEU A 1 288 ? -27.506 -12.477 16.980 1.00 89.69 288 LEU A CA 1
ATOM 2217 C C . LEU A 1 288 ? -27.588 -13.739 16.106 1.00 89.69 288 LEU A C 1
ATOM 2219 O O . LEU A 1 288 ? -26.721 -14.610 16.210 1.00 89.69 288 LEU A O 1
ATOM 2223 N N . PRO A 1 289 ? -28.557 -13.833 15.173 1.00 88.00 289 PRO A N 1
ATOM 2224 C CA . PRO A 1 289 ? -28.693 -14.959 14.243 1.00 88.00 289 PRO A CA 1
ATOM 2225 C C . PRO A 1 289 ? -27.618 -14.934 13.132 1.00 88.00 289 PRO A C 1
ATOM 2227 O O . PRO A 1 289 ? -27.916 -14.947 11.934 1.00 88.00 289 PRO A O 1
ATOM 2230 N N . ILE A 1 290 ? -26.347 -14.871 13.527 1.00 86.38 290 ILE A N 1
ATOM 2231 C CA . ILE A 1 290 ? -25.173 -14.893 12.660 1.00 86.38 290 ILE A CA 1
ATOM 2232 C C . ILE A 1 290 ? -24.905 -16.344 12.261 1.00 86.38 290 ILE A C 1
ATOM 2234 O O . ILE A 1 290 ? -24.715 -17.234 13.089 1.00 86.38 290 ILE A O 1
ATOM 2238 N N . VAL A 1 291 ? -24.881 -16.591 10.959 1.00 85.50 291 VAL A N 1
ATOM 2239 C CA . VAL A 1 291 ? -24.611 -17.897 10.372 1.00 85.50 291 VAL A CA 1
ATOM 2240 C C . VAL A 1 291 ? -23.119 -17.996 10.100 1.00 85.50 291 VAL A C 1
ATOM 2242 O O . VAL A 1 291 ? -22.545 -17.169 9.392 1.00 85.50 291 VAL A O 1
ATOM 2245 N N . LYS A 1 292 ? -22.492 -19.047 10.630 1.00 83.31 292 LYS A N 1
ATOM 2246 C CA . LYS A 1 292 ? -21.070 -19.321 10.418 1.00 83.31 292 LYS A CA 1
ATOM 2247 C C . LYS A 1 292 ? -20.729 -19.377 8.921 1.00 83.31 292 LYS A C 1
ATOM 2249 O O . LYS A 1 292 ? -21.387 -20.086 8.163 1.00 83.31 292 LYS A O 1
ATOM 2254 N N . GLY A 1 293 ? -19.662 -18.679 8.528 1.00 83.12 293 GLY A N 1
ATOM 2255 C CA . GLY A 1 293 ? -19.148 -18.664 7.154 1.00 83.12 293 GLY A CA 1
ATOM 2256 C C . GLY A 1 293 ? -19.883 -17.721 6.198 1.00 83.12 293 GLY A C 1
ATOM 2257 O O . GLY A 1 293 ? -19.645 -17.794 4.996 1.00 83.12 293 GLY A O 1
ATOM 2258 N N . ARG A 1 294 ? -20.779 -16.864 6.702 1.00 86.50 294 ARG A N 1
ATOM 2259 C CA . ARG A 1 294 ? -21.354 -15.754 5.935 1.00 86.50 294 ARG A CA 1
ATOM 2260 C C . ARG A 1 294 ? -20.715 -14.438 6.355 1.00 86.50 294 ARG A C 1
ATOM 2262 O O . ARG A 1 294 ? -20.453 -14.242 7.540 1.00 86.50 294 ARG A O 1
ATOM 2269 N N . ASP A 1 295 ? -20.548 -13.547 5.387 1.00 90.12 295 ASP A N 1
ATOM 2270 C CA . ASP A 1 295 ? -20.132 -12.173 5.639 1.00 90.12 295 ASP A CA 1
ATOM 2271 C C . ASP A 1 295 ? -21.321 -11.331 6.090 1.00 90.12 295 ASP A C 1
ATOM 2273 O O . ASP A 1 295 ? -22.449 -11.491 5.610 1.00 90.12 295 ASP A O 1
ATOM 2277 N N . TYR A 1 296 ? -21.050 -10.410 7.006 1.00 93.50 296 TYR A N 1
ATOM 2278 C CA . TYR A 1 296 ? -22.033 -9.479 7.539 1.00 93.50 296 TYR A CA 1
ATOM 2279 C C . TYR A 1 296 ? -21.537 -8.040 7.405 1.00 93.50 296 TYR A C 1
ATOM 2281 O O . TYR A 1 296 ? -20.349 -7.785 7.199 1.00 93.50 296 TYR A O 1
ATOM 2289 N N . LEU A 1 297 ? -22.470 -7.094 7.530 1.00 93.94 297 LEU A N 1
ATOM 2290 C CA . LEU A 1 297 ? -22.184 -5.674 7.685 1.00 93.94 297 LEU A CA 1
ATOM 2291 C C . LEU A 1 297 ? -22.566 -5.261 9.105 1.00 93.94 297 LEU A C 1
ATOM 2293 O O . LEU A 1 297 ? -23.730 -5.360 9.490 1.00 93.94 297 LEU A O 1
ATOM 2297 N N . TYR A 1 298 ? -21.597 -4.747 9.849 1.00 94.31 298 TYR A N 1
ATOM 2298 C CA . TYR A 1 298 ? -21.833 -3.969 11.056 1.00 94.31 298 TYR A CA 1
ATOM 2299 C C . TYR A 1 298 ? -21.531 -2.502 10.748 1.00 94.31 298 TYR A C 1
ATOM 2301 O O . TYR A 1 298 ? -20.498 -2.195 10.159 1.00 94.31 298 TYR A O 1
ATOM 2309 N N . ALA A 1 299 ? -22.420 -1.590 11.130 1.00 94.25 299 ALA A N 1
ATOM 2310 C CA . ALA A 1 299 ? -22.219 -0.155 10.973 1.00 94.25 299 ALA A CA 1
ATOM 2311 C C . ALA A 1 299 ? -22.914 0.590 12.113 1.00 94.25 299 ALA A C 1
ATOM 2313 O O . ALA A 1 299 ? -24.067 0.294 12.427 1.00 94.25 299 ALA A O 1
ATOM 2314 N N . ALA A 1 300 ? -22.238 1.584 12.695 1.00 89.69 300 ALA A N 1
ATOM 2315 C CA . ALA A 1 300 ? -22.803 2.406 13.768 1.00 89.69 300 ALA A CA 1
ATOM 2316 C C . ALA A 1 300 ? -24.047 3.206 13.320 1.00 89.69 300 ALA A C 1
ATOM 2318 O O . ALA A 1 300 ? -24.907 3.534 14.134 1.00 89.69 300 ALA A O 1
ATOM 2319 N N . GLY A 1 301 ? -24.168 3.501 12.023 1.00 90.69 301 GLY A N 1
ATOM 2320 C CA . GLY A 1 301 ? -25.351 4.112 11.426 1.00 90.69 301 GLY A CA 1
ATOM 2321 C C . GLY A 1 301 ? -25.420 3.849 9.923 1.00 90.69 301 GLY A C 1
ATOM 2322 O O . GLY A 1 301 ? -24.391 3.780 9.253 1.00 90.69 301 GLY A O 1
ATOM 2323 N N . ILE A 1 302 ? -26.637 3.703 9.393 1.00 91.94 302 ILE A N 1
ATOM 2324 C CA . ILE A 1 302 ? -26.905 3.490 7.966 1.00 91.94 302 ILE A CA 1
ATOM 2325 C C . ILE A 1 302 ? -27.977 4.493 7.533 1.00 91.94 302 ILE A C 1
ATOM 2327 O O . ILE A 1 302 ? -29.075 4.507 8.085 1.00 91.94 302 ILE A O 1
ATOM 2331 N N . ILE A 1 303 ? -27.668 5.317 6.531 1.00 92.81 303 ILE A N 1
ATOM 2332 C CA . ILE A 1 303 ? -28.654 6.131 5.812 1.00 92.81 303 ILE A CA 1
ATOM 2333 C C . ILE A 1 303 ? -28.831 5.469 4.452 1.00 92.81 303 ILE A C 1
ATOM 2335 O O . ILE A 1 303 ? -27.877 5.381 3.682 1.00 92.81 303 ILE A O 1
ATOM 2339 N N . THR A 1 304 ? -30.030 4.975 4.167 1.00 91.00 304 THR A N 1
ATOM 2340 C CA . THR A 1 304 ? -30.312 4.257 2.923 1.00 91.00 304 THR A CA 1
ATOM 2341 C C . THR A 1 304 ? -31.668 4.650 2.363 1.00 91.00 304 THR A C 1
ATOM 2343 O O . THR A 1 304 ? -32.575 5.023 3.106 1.00 91.00 304 THR A O 1
ATOM 2346 N N . GLN A 1 305 ? -31.781 4.575 1.041 1.00 90.75 305 GLN A N 1
ATOM 2347 C CA . GLN A 1 305 ? -33.040 4.744 0.333 1.00 90.75 305 GLN A CA 1
ATOM 2348 C C . GLN A 1 305 ? -33.792 3.412 0.232 1.00 90.75 305 GLN A C 1
ATOM 2350 O O . GLN A 1 305 ? -34.974 3.369 0.548 1.00 90.75 305 GLN A O 1
ATOM 2355 N N . ASP A 1 306 ? -33.102 2.326 -0.133 1.00 87.75 306 ASP A N 1
ATOM 2356 C CA . ASP A 1 306 ? -33.710 1.013 -0.355 1.00 87.75 306 ASP A CA 1
ATOM 2357 C C . ASP A 1 306 ? -32.918 -0.094 0.356 1.00 87.75 306 ASP A C 1
ATOM 2359 O O . ASP A 1 306 ? -31.689 -0.159 0.277 1.00 87.75 306 ASP A O 1
ATOM 2363 N N . ILE A 1 307 ? -33.634 -1.004 1.023 1.00 87.56 307 ILE A N 1
ATOM 2364 C CA . ILE A 1 307 ? -33.102 -2.286 1.502 1.00 87.56 307 ILE A CA 1
ATOM 2365 C C . ILE A 1 307 ? -33.936 -3.390 0.860 1.00 87.56 307 ILE A C 1
ATOM 2367 O O . ILE A 1 307 ? -35.098 -3.587 1.209 1.00 87.56 307 ILE A O 1
ATOM 2371 N N . ILE A 1 308 ? -33.343 -4.124 -0.079 1.00 83.19 308 ILE A N 1
ATOM 2372 C CA . ILE A 1 308 ? -34.016 -5.224 -0.773 1.00 83.19 308 ILE A CA 1
ATOM 2373 C C . ILE A 1 308 ? -33.515 -6.540 -0.188 1.00 83.19 308 ILE A C 1
ATOM 2375 O O . ILE A 1 308 ? -32.364 -6.920 -0.396 1.00 83.19 308 ILE A O 1
ATOM 2379 N N . GLN A 1 309 ? -34.385 -7.242 0.537 1.00 83.06 309 GLN A N 1
ATOM 2380 C CA . GLN A 1 309 ? -34.067 -8.548 1.106 1.00 83.06 309 GLN A CA 1
ATOM 2381 C C . GLN A 1 309 ? -34.464 -9.665 0.142 1.00 83.06 309 GLN A C 1
ATOM 2383 O O . GLN A 1 309 ? -35.626 -9.814 -0.247 1.00 83.06 309 GLN A O 1
ATOM 2388 N N . ILE A 1 310 ? -33.476 -10.469 -0.222 1.00 82.12 310 ILE A N 1
ATOM 2389 C CA . ILE A 1 310 ? -33.652 -11.700 -0.984 1.00 82.12 310 ILE A CA 1
ATOM 2390 C C . ILE A 1 310 ? -33.043 -12.851 -0.191 1.00 82.12 310 ILE A C 1
ATOM 2392 O O . ILE A 1 310 ? -32.110 -12.654 0.589 1.00 82.12 310 ILE A O 1
ATOM 2396 N N . ASP A 1 311 ? -33.585 -14.049 -0.360 1.00 79.56 311 ASP A N 1
ATOM 2397 C CA . ASP A 1 311 ? -32.975 -15.252 0.179 1.00 79.56 311 ASP A CA 1
ATOM 2398 C C . ASP A 1 311 ? -31.692 -15.619 -0.590 1.00 79.56 311 ASP A C 1
ATOM 2400 O O . ASP A 1 311 ? -31.317 -15.002 -1.591 1.00 79.56 311 ASP A O 1
ATOM 2404 N N . TYR A 1 312 ? -31.009 -16.664 -0.122 1.00 71.44 312 TYR A N 1
ATOM 2405 C CA . TYR A 1 312 ? -29.787 -17.170 -0.752 1.00 71.44 312 TYR A CA 1
ATOM 2406 C C . TYR A 1 312 ? -29.993 -17.622 -2.213 1.00 71.44 312 TYR A C 1
ATOM 2408 O O . TYR A 1 312 ? -29.041 -17.681 -2.986 1.00 71.44 312 TYR A O 1
ATOM 2416 N N . HIS A 1 313 ? -31.233 -17.917 -2.605 1.00 80.00 313 HIS A N 1
ATOM 2417 C CA . HIS A 1 313 ? -31.618 -18.323 -3.954 1.00 80.00 313 HIS A CA 1
ATOM 2418 C C . HIS A 1 313 ? -32.150 -17.153 -4.797 1.00 80.00 313 HIS A C 1
ATOM 2420 O O . HIS A 1 313 ? -32.759 -17.380 -5.842 1.00 80.00 313 HIS A O 1
ATOM 2426 N N . ALA A 1 314 ? -31.910 -15.911 -4.364 1.00 74.94 314 ALA A N 1
ATOM 2427 C CA . ALA A 1 314 ? -32.372 -14.683 -5.002 1.00 74.94 314 ALA A CA 1
ATOM 2428 C C . ALA A 1 314 ? -33.907 -14.539 -5.105 1.00 74.94 314 ALA A C 1
ATOM 2430 O O . ALA A 1 314 ? -34.412 -13.769 -5.925 1.00 74.94 314 ALA A O 1
ATOM 2431 N N . SER A 1 315 ? -34.662 -15.231 -4.249 1.00 78.31 315 SER A N 1
ATOM 2432 C CA . SER A 1 315 ? -36.112 -15.060 -4.115 1.00 78.31 315 SER A CA 1
ATOM 2433 C C . SER A 1 315 ? -36.425 -13.960 -3.105 1.00 78.31 315 SER A C 1
ATOM 2435 O O . SER A 1 315 ? -35.759 -13.837 -2.081 1.00 78.31 315 SER A O 1
ATOM 2437 N N . ARG A 1 316 ? -37.447 -13.138 -3.365 1.00 67.25 316 ARG A N 1
ATOM 2438 C CA . ARG A 1 316 ? -37.831 -12.052 -2.447 1.00 67.25 316 ARG A CA 1
ATOM 2439 C C . ARG A 1 316 ? -38.337 -12.609 -1.119 1.00 67.25 316 ARG A C 1
ATOM 2441 O O . ARG A 1 316 ? -39.275 -13.404 -1.105 1.00 67.25 316 ARG A O 1
ATOM 2448 N N . LEU A 1 317 ? -37.775 -12.115 -0.019 1.00 68.31 317 LEU A N 1
ATOM 2449 C CA . LEU A 1 317 ? -38.394 -12.234 1.298 1.00 68.31 317 LEU A CA 1
ATOM 2450 C C . LEU A 1 317 ? -39.528 -11.197 1.369 1.00 68.31 317 LEU A C 1
ATOM 2452 O O . LEU A 1 317 ? -39.394 -10.086 0.855 1.00 68.31 317 LEU A O 1
ATOM 2456 N N . SER A 1 318 ? -40.686 -11.582 1.907 1.00 49.00 318 SER A N 1
ATOM 2457 C CA . SER A 1 318 ? -41.864 -10.708 1.989 1.00 49.00 318 SER A CA 1
ATOM 2458 C C . SER A 1 318 ? -41.531 -9.393 2.704 1.00 49.00 318 SER A C 1
ATOM 2460 O O . SER A 1 318 ? -40.910 -9.415 3.763 1.00 49.00 318 SER A O 1
ATOM 2462 N N . ILE A 1 319 ? -41.946 -8.280 2.094 1.00 48.28 319 ILE A N 1
ATOM 2463 C CA . ILE A 1 319 ? -41.653 -6.889 2.476 1.00 48.28 319 ILE A CA 1
ATOM 2464 C C . ILE A 1 319 ? -42.077 -6.620 3.935 1.00 48.28 319 ILE A C 1
ATOM 2466 O O . ILE A 1 319 ? -43.192 -6.988 4.309 1.00 48.28 319 ILE A O 1
ATOM 2470 N N . LEU A 1 320 ? -41.195 -5.984 4.721 1.00 47.62 320 LEU A N 1
ATOM 2471 C CA . LEU A 1 320 ? -41.503 -5.331 6.006 1.00 47.62 320 LEU A CA 1
ATOM 2472 C C . LEU A 1 320 ? -42.041 -3.917 5.773 1.00 47.62 320 LEU A C 1
ATOM 2474 O O . LEU A 1 320 ? -41.470 -3.223 4.902 1.00 47.62 320 LEU A O 1
#